Protein AF-A0A516HEH8-F1 (afdb_monomer_lite)

Foldseek 3Di:
DDPVVVVVVVVVVVVVVVVVVVPPPPPLQPVLVVLVVVLVVLVVVVVVDDDPPVVVVSVVSNVVSVVVNCVSVVVDPPPPPPPPPVPPVPDDPDDDDPDDDDDDDDDDDPDQDQPQDQPCPPQNNDRDRDDDPDDDPLVVVLVVQDDDDPCCVDPPDPVSVVVSVVVSVVSVVVSVVVVVVVVVVVVVD

pLDDT: mean 75.25, std 19.88, range [38.34, 97.38]

Structure (mmCIF, N/CA/C/O backbone):
data_AF-A0A516HEH8-F1
#
_entry.id   AF-A0A516HEH8-F1
#
loop_
_atom_site.group_PDB
_atom_site.id
_atom_site.type_symbol
_atom_site.label_atom_id
_atom_site.label_alt_id
_atom_site.label_comp_id
_atom_site.label_asym_id
_atom_site.label_entity_id
_atom_site.label_seq_id
_atom_site.pdbx_PDB_ins_code
_atom_site.Cartn_x
_atom_site.Cartn_y
_atom_site.Cartn_z
_atom_site.occupancy
_atom_site.B_iso_or_equiv
_atom_site.auth_seq_id
_atom_site.auth_comp_id
_atom_site.auth_asym_id
_atom_site.auth_atom_id
_atom_site.pdbx_PDB_model_num
ATOM 1 N N . MET A 1 1 ? 31.974 -7.669 -74.802 1.00 56.09 1 MET A N 1
ATOM 2 C CA . MET A 1 1 ? 31.520 -8.011 -73.435 1.00 56.09 1 MET A CA 1
ATOM 3 C C . MET A 1 1 ? 30.004 -8.009 -73.433 1.00 56.09 1 MET A C 1
ATOM 5 O O . MET A 1 1 ? 29.409 -7.032 -73.863 1.00 56.09 1 MET A O 1
ATOM 9 N N . THR A 1 2 ? 29.399 -9.143 -73.094 1.00 66.75 2 THR A N 1
ATOM 10 C CA . THR A 1 2 ? 27.979 -9.435 -73.316 1.00 66.75 2 THR A CA 1
ATOM 11 C C . THR A 1 2 ? 27.093 -8.679 -72.327 1.00 66.75 2 THR A C 1
ATOM 13 O O . THR A 1 2 ? 27.381 -8.623 -71.135 1.00 66.75 2 THR A O 1
ATOM 16 N N . ILE A 1 3 ? 25.991 -8.120 -72.831 1.00 76.19 3 ILE A N 1
ATOM 17 C CA . ILE A 1 3 ? 24.945 -7.401 -72.074 1.00 76.19 3 ILE A CA 1
ATOM 18 C C . ILE A 1 3 ? 24.470 -8.215 -70.855 1.00 76.19 3 ILE A C 1
ATOM 20 O O . ILE A 1 3 ? 24.145 -7.659 -69.811 1.00 76.19 3 ILE A O 1
ATOM 24 N N . TRP A 1 4 ? 24.543 -9.542 -70.951 1.00 77.31 4 TRP A N 1
ATOM 25 C CA . TRP A 1 4 ? 24.313 -10.484 -69.860 1.00 77.31 4 TRP A CA 1
ATOM 26 C C . TRP A 1 4 ? 25.160 -10.232 -68.606 1.00 77.31 4 TRP A C 1
ATOM 28 O O . TRP A 1 4 ? 24.618 -10.242 -67.506 1.00 77.31 4 TRP A O 1
ATOM 38 N N . ASN A 1 5 ? 26.454 -9.937 -68.742 1.00 76.88 5 ASN A N 1
ATOM 39 C CA . ASN A 1 5 ? 27.313 -9.691 -67.578 1.00 76.88 5 ASN A CA 1
ATOM 40 C C . ASN A 1 5 ? 26.951 -8.378 -66.875 1.00 76.88 5 ASN A C 1
ATOM 42 O O . ASN A 1 5 ? 27.007 -8.304 -65.652 1.00 76.88 5 ASN A O 1
ATOM 46 N N . GLN A 1 6 ? 26.527 -7.364 -67.634 1.00 78.50 6 GLN A N 1
ATOM 47 C CA . GLN A 1 6 ? 26.035 -6.102 -67.076 1.00 78.50 6 GLN A CA 1
ATOM 48 C C . GLN A 1 6 ? 24.734 -6.327 -66.297 1.00 78.50 6 GLN A C 1
ATOM 50 O O . GLN A 1 6 ? 24.626 -5.916 -65.145 1.00 78.50 6 GLN A O 1
ATOM 55 N N . VAL A 1 7 ? 23.776 -7.059 -66.876 1.00 86.62 7 VAL A N 1
ATOM 56 C CA . VAL A 1 7 ? 22.498 -7.373 -66.213 1.00 86.62 7 VAL A CA 1
ATOM 57 C C . VAL A 1 7 ? 22.720 -8.164 -64.922 1.00 86.62 7 VAL A C 1
ATOM 59 O O . VAL A 1 7 ? 22.135 -7.825 -63.896 1.00 86.62 7 VAL A O 1
ATOM 62 N N . VAL A 1 8 ? 23.610 -9.161 -64.931 1.00 88.06 8 VAL A N 1
ATOM 63 C CA . VAL A 1 8 ? 23.934 -9.952 -63.734 1.00 88.06 8 VAL A CA 1
ATOM 64 C C . VAL A 1 8 ? 24.534 -9.067 -62.634 1.00 88.06 8 VAL A C 1
ATOM 66 O O . VAL A 1 8 ? 24.087 -9.135 -61.490 1.00 88.06 8 VAL A O 1
ATOM 69 N N . VAL A 1 9 ? 25.477 -8.179 -62.964 1.00 89.38 9 VAL A N 1
ATOM 70 C CA . VAL A 1 9 ? 26.099 -7.270 -61.983 1.00 89.38 9 VAL A CA 1
ATOM 71 C C . VAL A 1 9 ? 25.081 -6.293 -61.381 1.00 89.38 9 VAL A C 1
ATOM 73 O O . VAL A 1 9 ? 25.079 -6.093 -60.165 1.00 89.38 9 VAL A O 1
ATOM 76 N N . TYR A 1 10 ? 24.175 -5.729 -62.187 1.00 88.94 10 TYR A N 1
ATOM 77 C CA . TYR A 1 10 ? 23.137 -4.826 -61.679 1.00 88.94 10 TYR A CA 1
ATOM 78 C C . TYR A 1 10 ? 22.124 -5.537 -60.776 1.00 88.94 10 TYR A C 1
ATOM 80 O O . TYR A 1 10 ? 21.745 -4.983 -59.746 1.00 88.94 10 TYR A O 1
ATOM 88 N N . VAL A 1 11 ? 21.732 -6.772 -61.104 1.00 89.81 11 VAL A N 1
ATOM 89 C CA . VAL A 1 11 ? 20.821 -7.568 -60.264 1.00 89.81 11 VAL A CA 1
ATOM 90 C C . VAL A 1 11 ? 21.473 -7.910 -58.921 1.00 89.81 11 VAL A C 1
ATOM 92 O O . VAL A 1 11 ? 20.845 -7.723 -57.879 1.00 89.81 11 VAL A O 1
ATOM 95 N N . PHE A 1 12 ? 22.743 -8.328 -58.912 1.00 85.62 12 PHE A N 1
ATOM 96 C CA . PHE A 1 12 ? 23.468 -8.595 -57.664 1.00 85.62 12 PHE A CA 1
ATOM 97 C C . PHE A 1 12 ? 23.648 -7.333 -56.808 1.00 85.62 12 PHE A C 1
ATOM 99 O O . PHE A 1 12 ? 23.426 -7.384 -55.599 1.00 85.62 12 PHE A O 1
ATOM 106 N N . SER A 1 13 ? 23.977 -6.192 -57.420 1.00 84.50 13 SER A N 1
ATOM 107 C CA . SER A 1 13 ? 24.088 -4.904 -56.721 1.00 84.50 13 SER A CA 1
ATOM 108 C C . SER A 1 13 ? 22.760 -4.481 -56.076 1.00 84.50 13 SER A C 1
ATOM 110 O O . SER A 1 13 ? 22.719 -4.086 -54.911 1.00 84.50 13 SER A O 1
ATOM 112 N N . LEU A 1 14 ? 21.645 -4.661 -56.791 1.00 84.94 14 LEU A N 1
ATOM 113 C CA . LEU A 1 14 ? 20.308 -4.311 -56.313 1.00 84.94 14 LEU A CA 1
ATOM 114 C C . LEU A 1 14 ? 19.871 -5.192 -55.126 1.00 84.94 14 LEU A C 1
ATOM 116 O O . LEU A 1 14 ? 19.336 -4.675 -54.146 1.00 84.94 14 LEU A O 1
ATOM 120 N N . ILE A 1 15 ? 20.179 -6.495 -55.156 1.00 84.81 15 ILE A N 1
ATOM 121 C CA . ILE A 1 15 ? 19.917 -7.434 -54.048 1.00 84.81 1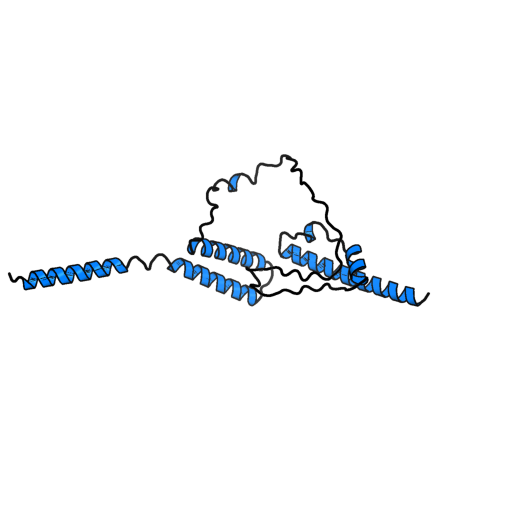5 ILE A CA 1
ATOM 122 C C . ILE A 1 15 ? 20.734 -7.068 -52.798 1.00 84.81 15 ILE A C 1
ATOM 124 O O . ILE A 1 15 ? 20.194 -7.056 -51.688 1.00 84.81 15 ILE A O 1
ATOM 128 N N . VAL A 1 16 ? 22.015 -6.718 -52.961 1.00 83.00 16 VAL A N 1
ATOM 129 C CA . VAL A 1 16 ? 22.873 -6.288 -51.844 1.00 83.00 16 VAL A CA 1
ATOM 130 C C . VAL A 1 16 ? 22.357 -4.978 -51.233 1.00 83.00 16 VAL A C 1
ATOM 132 O O . VAL A 1 16 ? 22.219 -4.892 -50.011 1.00 83.00 16 VAL A O 1
ATOM 135 N N . CYS A 1 17 ? 21.967 -3.993 -52.048 1.00 78.00 17 CYS A N 1
ATOM 136 C CA . CYS A 1 17 ? 21.394 -2.736 -51.555 1.00 78.00 17 CYS A CA 1
ATOM 137 C C . CYS A 1 17 ? 20.065 -2.931 -50.808 1.00 78.00 17 CYS A C 1
ATOM 139 O O . CYS A 1 17 ? 19.861 -2.320 -49.759 1.00 78.00 17 CYS A O 1
ATOM 141 N N . LEU A 1 18 ? 19.179 -3.805 -51.296 1.00 74.50 18 LEU A N 1
ATOM 142 C CA . LEU A 1 18 ? 17.921 -4.132 -50.614 1.00 74.50 18 LEU A CA 1
ATOM 143 C C . LEU A 1 18 ? 18.147 -4.813 -49.257 1.00 74.50 18 LEU A C 1
ATOM 145 O O . LEU A 1 18 ? 17.429 -4.517 -48.303 1.00 74.50 18 LEU A O 1
ATOM 149 N N . SER A 1 19 ? 19.167 -5.666 -49.132 1.00 71.31 19 SER A N 1
ATOM 150 C CA . SER A 1 19 ? 19.484 -6.329 -47.858 1.00 71.31 19 SER A CA 1
ATOM 151 C C . SER A 1 19 ? 20.018 -5.369 -46.781 1.00 71.31 19 SER A C 1
ATOM 153 O O . SER A 1 19 ? 19.734 -5.548 -45.597 1.00 71.31 19 SER A O 1
ATOM 155 N N . ALA A 1 20 ? 20.719 -4.299 -47.174 1.00 67.38 20 ALA A N 1
ATOM 156 C CA . ALA A 1 20 ? 21.276 -3.318 -46.241 1.00 67.38 20 ALA A CA 1
ATOM 157 C C . ALA A 1 20 ? 20.208 -2.412 -45.591 1.00 67.38 20 ALA A C 1
ATOM 159 O O . ALA A 1 20 ? 20.421 -1.899 -44.492 1.00 67.38 20 ALA A O 1
ATOM 160 N N . LEU A 1 21 ? 19.046 -2.234 -46.230 1.00 65.44 21 LEU A N 1
ATOM 161 C CA . LEU A 1 21 ? 17.973 -1.363 -45.731 1.00 65.44 21 LEU A CA 1
ATOM 162 C C . LEU A 1 21 ? 17.129 -2.004 -44.613 1.00 65.44 21 LEU A C 1
ATOM 164 O O . LEU A 1 21 ? 16.510 -1.287 -43.829 1.00 65.44 21 LEU A O 1
ATOM 168 N N . VAL A 1 22 ? 17.124 -3.335 -44.488 1.00 64.19 22 VAL A N 1
ATOM 169 C CA . VAL A 1 22 ? 16.299 -4.057 -43.495 1.00 64.19 22 VAL A CA 1
ATOM 170 C C . VAL A 1 22 ? 16.987 -4.161 -42.122 1.00 64.19 22 VAL A C 1
ATOM 172 O O . VAL A 1 22 ? 16.322 -4.272 -41.092 1.00 64.19 22 VAL A O 1
ATOM 175 N N . SER A 1 23 ? 18.316 -4.047 -42.068 1.00 59.06 23 SER A N 1
ATOM 176 C CA . SER A 1 23 ? 19.112 -4.305 -40.855 1.00 59.06 23 SER A CA 1
ATOM 177 C C . SER A 1 23 ? 19.012 -3.222 -39.768 1.00 59.06 23 SER A C 1
ATOM 179 O O . SER A 1 23 ? 19.354 -3.478 -38.614 1.00 59.06 23 SER A O 1
ATOM 181 N N . ASN A 1 24 ? 18.511 -2.024 -40.090 1.00 57.81 24 ASN A N 1
ATOM 182 C CA . ASN A 1 24 ? 18.540 -0.874 -39.173 1.00 57.81 24 ASN A CA 1
ATOM 183 C C . ASN A 1 24 ? 17.296 -0.727 -38.274 1.00 57.81 24 ASN A C 1
ATOM 185 O O . ASN A 1 24 ? 17.322 0.050 -37.322 1.00 57.81 24 ASN A O 1
ATOM 189 N N . HIS A 1 25 ? 16.218 -1.485 -38.506 1.00 55.38 25 HIS A N 1
ATOM 190 C CA . HIS A 1 25 ? 14.971 -1.343 -37.733 1.00 55.38 25 HIS A CA 1
ATOM 191 C C . HIS A 1 25 ? 14.900 -2.192 -36.448 1.00 55.38 25 HIS A C 1
ATOM 193 O O . HIS A 1 25 ? 13.977 -2.023 -35.650 1.00 55.38 25 HIS A O 1
ATOM 199 N N . ALA A 1 26 ? 15.866 -3.084 -36.207 1.00 55.09 26 ALA A N 1
ATOM 200 C CA . ALA A 1 26 ? 15.824 -4.021 -35.079 1.00 55.09 26 ALA A CA 1
ATOM 201 C C . ALA A 1 26 ? 16.450 -3.488 -33.770 1.00 55.09 26 ALA A C 1
ATOM 203 O O . ALA A 1 26 ? 16.222 -4.067 -32.707 1.00 55.09 26 ALA A O 1
ATOM 204 N N . LEU A 1 27 ? 17.222 -2.393 -33.806 1.00 53.25 27 LEU A N 1
ATOM 205 C CA . LEU A 1 27 ? 18.116 -2.029 -32.694 1.00 53.25 27 LEU A CA 1
ATOM 206 C C . LEU A 1 27 ? 17.553 -1.028 -31.664 1.00 53.25 27 LEU A C 1
ATOM 208 O O . LEU A 1 27 ? 18.229 -0.732 -30.684 1.00 53.25 27 LEU A O 1
ATOM 212 N N . ALA A 1 28 ? 16.322 -0.532 -31.831 1.00 51.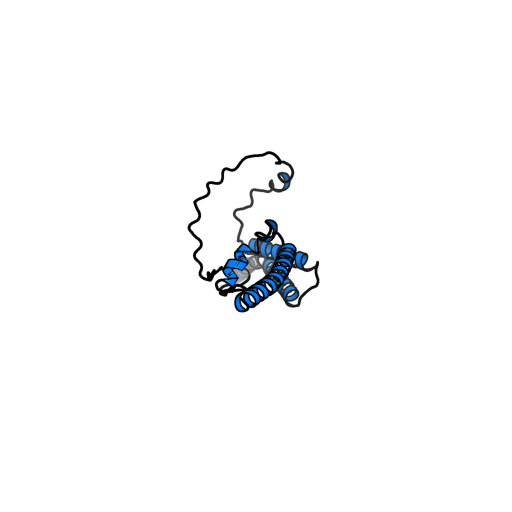03 28 ALA A N 1
ATOM 213 C CA . ALA A 1 28 ? 15.737 0.464 -30.919 1.00 51.03 28 ALA A CA 1
ATOM 214 C C . ALA A 1 28 ? 14.839 -0.125 -29.804 1.00 51.03 28 ALA A C 1
ATOM 216 O O . ALA A 1 28 ? 14.517 0.574 -28.849 1.00 51.03 28 ALA A O 1
ATOM 217 N N . ASN A 1 29 ? 14.449 -1.407 -29.879 1.00 56.12 29 ASN A N 1
ATOM 218 C CA . ASN A 1 29 ? 13.420 -2.002 -29.000 1.00 56.12 29 ASN A CA 1
ATOM 219 C C . ASN A 1 29 ? 13.935 -3.043 -27.984 1.00 56.12 29 ASN A C 1
ATOM 221 O O . ASN A 1 29 ? 13.180 -3.506 -27.125 1.00 56.12 29 ASN A O 1
ATOM 225 N N . SER A 1 30 ? 15.211 -3.433 -28.044 1.00 62.34 30 SER A N 1
ATOM 226 C CA . SER A 1 30 ? 15.766 -4.489 -27.177 1.00 62.34 30 SER A CA 1
ATOM 227 C C . SER A 1 30 ? 15.856 -4.068 -25.703 1.00 62.34 30 SER A C 1
ATOM 229 O O . SER A 1 30 ? 15.597 -4.875 -24.807 1.00 62.34 30 SER A O 1
ATOM 231 N N . ASN A 1 31 ? 16.127 -2.787 -25.440 1.00 66.31 31 ASN A N 1
ATOM 232 C CA . ASN A 1 31 ? 16.292 -2.254 -24.085 1.00 66.31 31 ASN A CA 1
ATOM 233 C C . ASN A 1 31 ? 14.971 -2.181 -23.297 1.00 66.31 31 ASN A C 1
ATOM 235 O O . ASN A 1 31 ? 14.984 -2.253 -22.072 1.00 66.31 31 ASN A O 1
ATOM 239 N N . CYS A 1 32 ? 13.817 -2.126 -23.972 1.00 84.50 32 CYS A N 1
ATOM 240 C CA . CYS A 1 32 ? 12.515 -2.179 -23.299 1.00 84.50 32 CYS A CA 1
ATOM 241 C C . CYS A 1 32 ? 12.269 -3.526 -22.634 1.00 84.50 32 CYS A C 1
ATOM 243 O O . CYS A 1 32 ? 11.792 -3.608 -21.501 1.00 84.50 32 CYS A O 1
ATOM 245 N N . LYS A 1 33 ? 12.595 -4.598 -23.363 1.00 87.44 33 LYS A N 1
ATOM 246 C CA . LYS A 1 33 ? 12.314 -5.973 -22.953 1.00 87.44 33 LYS A CA 1
ATOM 247 C C . LYS A 1 33 ? 12.997 -6.304 -21.627 1.00 87.44 33 LYS A C 1
ATOM 249 O O . LYS A 1 33 ? 12.380 -6.943 -20.776 1.00 87.44 33 LYS A O 1
ATOM 254 N N . SER A 1 34 ? 14.217 -5.807 -21.421 1.00 88.75 34 SER A N 1
ATOM 255 C CA . SER A 1 34 ? 14.950 -5.996 -20.165 1.00 88.75 34 SER A CA 1
ATOM 256 C C . SER A 1 34 ? 14.254 -5.310 -18.981 1.00 88.75 34 SER A C 1
ATOM 258 O O . SER A 1 34 ? 14.145 -5.901 -17.908 1.00 88.75 34 SER A O 1
ATOM 260 N N . HIS A 1 35 ? 13.693 -4.108 -19.166 1.00 90.88 35 HIS A N 1
ATOM 261 C CA . HIS A 1 35 ? 12.934 -3.423 -18.116 1.00 90.88 35 HIS A CA 1
ATOM 262 C C . HIS A 1 35 ? 11.640 -4.159 -17.751 1.00 90.88 35 HIS A C 1
ATOM 264 O O . HIS A 1 35 ? 11.307 -4.248 -16.568 1.00 90.88 35 HIS A O 1
ATOM 270 N N . PHE A 1 36 ? 10.938 -4.736 -18.731 1.00 91.12 36 PHE A N 1
ATOM 271 C CA . PHE A 1 36 ? 9.761 -5.573 -18.471 1.00 91.12 36 PHE A CA 1
ATOM 272 C C . PHE A 1 36 ? 10.107 -6.851 -17.704 1.00 91.12 36 PHE A C 1
ATOM 274 O O . PHE A 1 36 ? 9.397 -7.206 -16.762 1.00 91.12 36 PHE A O 1
ATOM 281 N N . GLN A 1 37 ? 11.203 -7.521 -18.071 1.00 93.75 37 GLN A N 1
ATOM 282 C CA . GLN A 1 37 ? 11.681 -8.712 -17.365 1.00 93.75 37 GLN A CA 1
ATOM 283 C C . GLN A 1 37 ? 12.059 -8.386 -15.916 1.00 93.75 37 GLN A C 1
ATOM 285 O O . GLN A 1 37 ? 11.557 -9.031 -14.996 1.00 93.75 37 GLN A O 1
ATOM 290 N N . ALA A 1 38 ? 12.832 -7.319 -15.698 1.00 93.69 38 ALA A N 1
ATOM 291 C CA . ALA A 1 38 ? 13.188 -6.860 -14.357 1.00 93.69 38 ALA A CA 1
ATOM 292 C C . ALA A 1 38 ? 11.949 -6.479 -13.521 1.00 93.69 38 ALA A C 1
ATOM 294 O O . ALA A 1 38 ? 11.896 -6.731 -12.317 1.00 93.69 38 ALA A O 1
ATOM 295 N N . LEU A 1 39 ? 10.920 -5.890 -14.144 1.00 94.75 39 LEU A N 1
ATOM 296 C CA . LEU A 1 39 ? 9.673 -5.555 -13.454 1.00 94.75 39 LEU A CA 1
ATOM 297 C C . LEU A 1 39 ? 8.914 -6.821 -13.027 1.00 94.75 39 LEU A C 1
ATOM 299 O O . LEU A 1 39 ? 8.333 -6.856 -11.939 1.00 94.75 39 LEU A O 1
ATOM 303 N N . ALA A 1 40 ? 8.905 -7.854 -13.872 1.00 93.88 40 ALA A N 1
ATOM 304 C CA . ALA A 1 40 ? 8.273 -9.133 -13.567 1.00 93.88 40 ALA A CA 1
ATOM 305 C C . ALA A 1 40 ? 8.968 -9.849 -12.400 1.00 93.88 40 ALA A C 1
ATOM 307 O O . ALA A 1 40 ? 8.280 -10.346 -11.509 1.00 93.88 40 ALA A O 1
ATOM 308 N N . GLU A 1 41 ? 10.301 -9.828 -12.367 1.00 95.06 41 GLU A N 1
ATOM 309 C CA . GLU A 1 41 ? 11.111 -10.400 -11.288 1.00 95.06 41 GLU A CA 1
ATOM 310 C C . GLU A 1 41 ? 10.822 -9.725 -9.941 1.00 95.06 41 GLU A C 1
ATOM 312 O O . GLU A 1 41 ? 10.465 -10.401 -8.978 1.00 95.06 41 GLU A O 1
ATOM 317 N N . ILE A 1 42 ? 10.841 -8.387 -9.884 1.00 94.25 42 ILE A N 1
ATOM 318 C CA . ILE A 1 42 ? 10.508 -7.654 -8.649 1.00 94.25 42 ILE A CA 1
ATOM 319 C C . ILE A 1 42 ? 9.087 -7.972 -8.193 1.00 94.25 42 ILE A C 1
ATOM 321 O O . ILE A 1 42 ? 8.832 -8.142 -7.004 1.00 94.25 42 ILE A O 1
ATOM 325 N N . ARG A 1 43 ? 8.133 -8.073 -9.122 1.00 92.50 43 ARG A N 1
ATOM 326 C CA . ARG A 1 43 ? 6.761 -8.458 -8.776 1.00 92.50 43 ARG A CA 1
ATOM 327 C C . ARG A 1 43 ? 6.678 -9.890 -8.261 1.00 92.50 43 ARG A C 1
ATOM 329 O O . ARG A 1 43 ? 5.858 -10.145 -7.385 1.00 92.50 43 ARG A O 1
ATOM 336 N N . ALA A 1 44 ? 7.483 -10.815 -8.778 1.00 93.38 44 ALA A N 1
ATOM 337 C CA . ALA A 1 44 ? 7.568 -12.174 -8.252 1.00 93.38 44 ALA A CA 1
ATOM 338 C C . ALA A 1 44 ? 8.135 -12.174 -6.825 1.00 93.38 44 ALA A C 1
ATOM 340 O O . ALA A 1 44 ? 7.510 -12.749 -5.938 1.00 93.38 44 ALA A O 1
ATOM 341 N N . GLU A 1 45 ? 9.218 -11.436 -6.577 1.00 92.69 45 GLU A N 1
ATOM 342 C CA . GLU A 1 45 ? 9.807 -11.273 -5.242 1.00 92.69 45 GLU A CA 1
ATOM 343 C C . GLU A 1 45 ? 8.812 -10.649 -4.250 1.00 92.69 45 GLU A C 1
ATOM 345 O O . GLU A 1 45 ? 8.642 -11.134 -3.133 1.00 92.69 45 GLU A O 1
ATOM 350 N N . MET A 1 46 ? 8.071 -9.620 -4.670 1.00 90.31 46 MET A N 1
ATOM 351 C CA . MET A 1 46 ? 7.036 -9.015 -3.829 1.00 90.31 46 MET A CA 1
ATOM 352 C C . MET A 1 46 ? 5.879 -9.973 -3.513 1.00 90.31 46 MET A C 1
ATOM 354 O O . MET A 1 46 ? 5.302 -9.863 -2.434 1.00 90.31 46 MET A O 1
ATOM 358 N N . ARG A 1 47 ? 5.534 -10.899 -4.421 1.00 90.44 47 ARG A N 1
ATOM 359 C CA . ARG A 1 47 ? 4.505 -11.928 -4.177 1.00 90.44 47 ARG A CA 1
ATOM 360 C C . ARG A 1 47 ? 5.009 -13.070 -3.297 1.00 90.44 47 ARG A C 1
ATOM 362 O O . ARG A 1 47 ? 4.219 -13.608 -2.532 1.00 90.44 47 ARG A O 1
ATOM 369 N N . ALA A 1 48 ? 6.290 -13.423 -3.397 1.00 91.00 48 ALA A N 1
ATOM 370 C CA . ALA A 1 48 ? 6.917 -14.446 -2.559 1.00 91.00 48 ALA A CA 1
ATOM 371 C C . ALA A 1 48 ? 7.010 -14.023 -1.080 1.00 91.00 48 ALA A C 1
ATOM 373 O O . ALA A 1 48 ? 7.104 -14.871 -0.197 1.00 91.00 48 ALA A O 1
ATOM 374 N N . GLY A 1 49 ? 6.925 -12.717 -0.810 1.00 85.62 49 GLY A N 1
ATOM 375 C CA . GLY A 1 49 ? 7.013 -12.150 0.530 1.00 85.62 49 GLY A CA 1
ATOM 376 C C . GLY A 1 49 ? 8.458 -11.851 0.930 1.00 85.62 49 GLY A C 1
ATOM 377 O O . GLY A 1 49 ? 9.398 -12.546 0.557 1.00 85.62 49 GLY A O 1
ATOM 378 N N . TYR A 1 50 ? 8.646 -10.774 1.689 1.00 87.06 50 TYR A N 1
ATOM 379 C CA . TYR A 1 50 ? 9.955 -10.291 2.130 1.00 87.06 50 TYR A CA 1
ATOM 380 C C . TYR A 1 50 ? 9.866 -9.713 3.546 1.00 87.06 50 TYR A C 1
ATOM 382 O O . TYR A 1 50 ? 8.790 -9.344 4.016 1.00 87.06 50 TYR A O 1
ATOM 390 N N . ARG A 1 51 ? 11.013 -9.606 4.227 1.00 84.25 51 ARG A N 1
ATOM 391 C CA . ARG A 1 51 ? 11.126 -8.927 5.527 1.00 84.25 51 ARG A CA 1
ATOM 392 C C . ARG A 1 51 ? 11.449 -7.443 5.331 1.00 84.25 51 ARG A C 1
ATOM 394 O O . ARG A 1 51 ? 12.236 -7.088 4.453 1.00 84.25 51 ARG A O 1
ATOM 401 N N . GLU A 1 52 ? 10.857 -6.574 6.147 1.00 79.69 52 GLU A N 1
ATOM 402 C CA . GLU A 1 52 ? 11.245 -5.156 6.198 1.00 79.69 52 GLU A CA 1
ATOM 403 C C . GLU A 1 52 ? 12.698 -5.013 6.691 1.00 79.69 52 GLU A C 1
ATOM 405 O O . GLU A 1 52 ? 13.124 -5.824 7.519 1.00 79.69 52 GLU A O 1
ATOM 410 N N . PRO A 1 53 ? 13.492 -4.043 6.180 1.00 76.25 53 PRO A N 1
ATOM 411 C CA . PRO A 1 53 ? 13.124 -2.845 5.401 1.00 76.25 53 PRO A CA 1
ATOM 412 C C . PRO A 1 53 ? 13.115 -3.026 3.865 1.00 76.25 53 PRO A C 1
ATOM 414 O O . PRO A 1 53 ? 13.041 -2.057 3.104 1.00 76.25 53 PRO A O 1
ATOM 417 N N . ARG A 1 54 ? 13.243 -4.266 3.370 1.00 86.25 54 ARG A N 1
ATOM 418 C CA . ARG A 1 54 ? 13.411 -4.565 1.933 1.00 86.25 54 ARG A CA 1
ATOM 419 C C . ARG A 1 54 ? 12.217 -4.117 1.080 1.00 86.25 54 ARG A C 1
ATOM 421 O O . ARG A 1 54 ? 12.368 -3.912 -0.125 1.00 86.25 54 ARG A O 1
ATOM 428 N N . GLY A 1 55 ? 11.050 -3.909 1.688 1.00 86.75 55 GLY A N 1
ATOM 429 C CA . GLY A 1 55 ? 9.829 -3.526 0.987 1.00 86.75 55 GLY A CA 1
ATOM 430 C C . GLY A 1 55 ? 9.872 -2.155 0.351 1.00 86.75 55 GLY A C 1
ATOM 431 O O . GLY A 1 55 ? 9.458 -1.993 -0.799 1.00 86.75 55 GLY A O 1
ATOM 432 N N . GLU A 1 56 ? 10.400 -1.164 1.064 1.00 86.06 56 GLU A N 1
ATOM 433 C CA . GLU A 1 56 ? 10.524 0.188 0.524 1.00 86.06 56 GLU A CA 1
ATOM 434 C C . GLU A 1 56 ? 11.495 0.226 -0.661 1.00 86.06 56 GLU A C 1
ATOM 436 O O . GLU A 1 56 ? 11.191 0.823 -1.698 1.00 86.06 56 GLU A O 1
ATOM 441 N N . TYR A 1 57 ? 12.610 -0.501 -0.554 1.00 89.75 57 TYR A N 1
ATOM 442 C CA . TYR A 1 57 ? 13.560 -0.669 -1.649 1.00 89.75 57 TYR A CA 1
ATOM 443 C C . TYR A 1 57 ? 12.904 -1.303 -2.886 1.00 89.75 57 TYR A C 1
ATOM 445 O O . TYR A 1 57 ? 13.000 -0.744 -3.981 1.00 89.75 57 TYR A O 1
ATOM 453 N N . LEU A 1 58 ? 12.187 -2.422 -2.725 1.00 93.25 58 LEU A N 1
ATOM 454 C CA . LEU A 1 58 ? 11.522 -3.112 -3.837 1.00 93.25 58 LEU A CA 1
A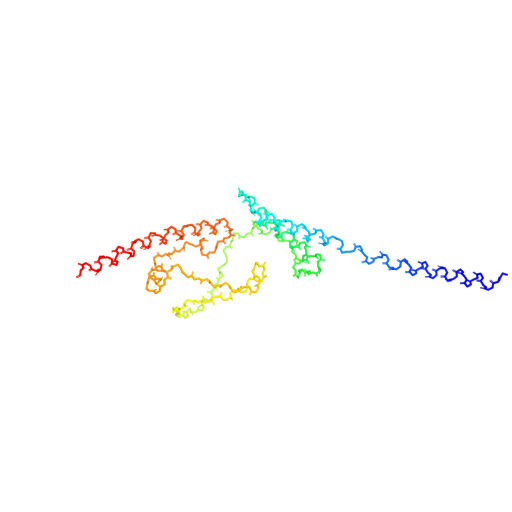TOM 455 C C . LEU A 1 58 ? 10.458 -2.236 -4.506 1.00 93.25 58 LEU A C 1
ATOM 457 O O . LEU A 1 58 ? 10.402 -2.165 -5.733 1.00 93.25 58 LEU A O 1
ATOM 461 N N . ARG A 1 59 ? 9.668 -1.495 -3.720 1.00 89.50 59 ARG A N 1
ATOM 462 C CA . ARG A 1 59 ? 8.667 -0.548 -4.240 1.00 89.50 59 ARG A CA 1
ATOM 463 C C . ARG A 1 59 ? 9.311 0.624 -4.984 1.00 89.50 59 ARG A C 1
ATOM 465 O O . ARG A 1 59 ? 8.797 1.047 -6.018 1.00 89.50 59 ARG A O 1
ATOM 472 N N . ASN A 1 60 ? 10.435 1.151 -4.498 1.00 90.44 60 ASN A N 1
ATOM 473 C CA . ASN A 1 60 ? 11.200 2.183 -5.208 1.00 90.44 60 ASN A CA 1
ATOM 474 C C . ASN A 1 60 ? 11.755 1.654 -6.531 1.00 90.44 60 ASN A C 1
ATOM 476 O O . ASN A 1 60 ? 11.630 2.312 -7.564 1.00 90.44 60 ASN A O 1
ATOM 480 N N . LYS A 1 61 ? 12.304 0.439 -6.519 1.00 93.50 61 LYS A N 1
ATOM 481 C CA . LYS A 1 61 ? 12.839 -0.215 -7.712 1.00 93.50 61 LYS A CA 1
ATOM 482 C C . LYS A 1 61 ? 11.735 -0.510 -8.740 1.00 93.50 61 LYS A C 1
ATOM 484 O O . LYS A 1 61 ? 11.941 -0.249 -9.923 1.00 93.50 61 LYS A O 1
ATOM 489 N N . GLU A 1 62 ? 10.545 -0.934 -8.302 1.00 94.38 62 GLU A N 1
ATOM 490 C CA . GLU A 1 62 ? 9.364 -1.088 -9.167 1.00 94.38 62 GLU A CA 1
ATOM 491 C C . GLU A 1 62 ? 8.966 0.244 -9.827 1.00 94.38 62 GLU A C 1
ATOM 493 O O . GLU A 1 62 ? 8.771 0.293 -11.042 1.00 94.38 62 GLU A O 1
ATOM 498 N N . ARG A 1 63 ? 8.876 1.338 -9.051 1.00 92.44 63 ARG A N 1
ATOM 499 C CA . ARG A 1 63 ? 8.550 2.678 -9.576 1.00 92.44 63 ARG A CA 1
ATOM 500 C C . ARG A 1 63 ? 9.557 3.141 -10.628 1.00 92.44 63 ARG A C 1
ATOM 502 O O . ARG A 1 63 ? 9.151 3.587 -11.697 1.00 92.44 63 ARG A O 1
ATOM 509 N N . ASN A 1 64 ? 10.850 2.963 -10.362 1.00 93.12 64 ASN A N 1
ATOM 510 C CA . ASN A 1 64 ? 11.911 3.331 -11.300 1.00 93.12 64 ASN A CA 1
ATOM 511 C C . ASN A 1 64 ? 11.836 2.526 -12.605 1.00 93.12 64 ASN A C 1
ATOM 513 O O . ASN A 1 64 ? 12.032 3.083 -13.681 1.00 93.12 64 ASN A O 1
ATOM 517 N N . LEU A 1 65 ? 11.536 1.224 -12.537 1.00 93.62 65 LEU A N 1
ATOM 518 C CA . LEU A 1 65 ? 11.363 0.403 -13.740 1.00 93.62 65 LEU A CA 1
ATOM 519 C C . LEU A 1 65 ? 10.123 0.797 -14.540 1.00 93.62 65 LEU A C 1
ATOM 521 O O . LEU A 1 65 ? 10.196 0.837 -15.764 1.00 93.62 65 LEU A O 1
ATOM 525 N N . LYS A 1 66 ? 9.010 1.132 -13.877 1.00 91.38 66 LYS A N 1
ATOM 526 C CA . LYS A 1 66 ? 7.815 1.656 -14.557 1.00 91.38 66 LYS A CA 1
ATOM 527 C C . LYS A 1 66 ? 8.119 2.947 -15.312 1.00 91.38 66 LYS A C 1
ATOM 529 O O . LYS A 1 66 ? 7.695 3.072 -16.456 1.00 91.38 66 LYS A O 1
ATOM 534 N N . GLU A 1 67 ? 8.895 3.853 -14.718 1.00 89.31 67 GLU A N 1
ATOM 535 C CA . GLU A 1 67 ? 9.294 5.087 -15.405 1.00 89.31 67 GLU A CA 1
ATOM 536 C C . GLU A 1 67 ? 10.193 4.800 -16.612 1.00 89.31 67 GLU A C 1
ATOM 538 O O . GLU A 1 67 ? 9.949 5.316 -17.699 1.00 89.31 67 GLU A O 1
ATOM 543 N N . LYS A 1 68 ? 11.168 3.892 -16.477 1.00 88.50 68 LYS A N 1
ATOM 544 C CA . LYS A 1 68 ? 12.013 3.469 -17.608 1.00 88.50 68 LYS A CA 1
ATOM 545 C C . LYS A 1 68 ? 11.206 2.834 -18.741 1.00 88.50 68 LYS A C 1
ATOM 547 O O . LYS A 1 68 ? 11.464 3.120 -19.905 1.00 88.50 68 LYS A O 1
ATOM 552 N N . ILE A 1 69 ? 10.217 2.002 -18.415 1.00 89.75 69 ILE A N 1
ATOM 553 C CA . ILE A 1 69 ? 9.297 1.421 -19.403 1.00 89.75 69 ILE A CA 1
ATOM 554 C C . ILE A 1 69 ? 8.493 2.524 -20.092 1.00 89.75 69 ILE A C 1
ATOM 556 O O . ILE A 1 69 ? 8.338 2.491 -21.308 1.00 89.75 69 ILE A O 1
ATOM 560 N N . ARG A 1 70 ? 8.014 3.519 -19.340 1.00 87.12 70 ARG A N 1
ATOM 561 C CA . ARG A 1 70 ? 7.247 4.644 -19.884 1.00 87.12 70 ARG A CA 1
ATOM 562 C C . ARG A 1 70 ? 8.055 5.453 -20.898 1.00 87.12 70 ARG A C 1
ATOM 564 O O . ARG A 1 70 ? 7.571 5.679 -22.004 1.00 87.12 70 ARG A O 1
ATOM 571 N N . LEU A 1 71 ? 9.290 5.811 -20.541 1.00 85.44 71 LEU A N 1
ATOM 572 C CA . LEU A 1 71 ? 10.232 6.490 -21.436 1.00 85.44 71 LEU A CA 1
ATOM 573 C C . LEU A 1 71 ? 10.541 5.636 -22.672 1.00 85.44 71 LEU A C 1
ATOM 575 O O . LEU A 1 71 ? 10.513 6.136 -23.791 1.00 85.44 71 LEU A O 1
ATOM 579 N N . CYS A 1 72 ? 10.769 4.337 -22.474 1.00 86.38 72 CYS A N 1
ATOM 580 C CA . CYS A 1 72 ? 11.074 3.406 -23.554 1.00 86.38 72 CYS A CA 1
ATOM 581 C C . CYS A 1 72 ? 9.923 3.239 -24.561 1.00 86.38 72 CYS A C 1
ATOM 583 O O . CYS A 1 72 ? 10.150 3.191 -25.764 1.00 86.38 72 CYS A O 1
ATOM 585 N N . LEU A 1 73 ? 8.680 3.194 -24.084 1.00 83.62 73 LEU A N 1
ATOM 586 C CA . LEU A 1 73 ? 7.489 3.111 -24.931 1.00 83.62 73 LEU A CA 1
ATOM 587 C C . LEU A 1 73 ? 7.172 4.431 -25.659 1.00 83.62 73 LEU A C 1
ATOM 589 O O . LEU A 1 73 ? 6.141 4.524 -26.322 1.00 83.62 73 LEU A O 1
ATOM 593 N N . GLY A 1 74 ? 8.006 5.466 -25.515 1.00 71.44 74 GLY A N 1
ATOM 594 C CA . GLY A 1 74 ? 7.767 6.763 -26.140 1.00 71.44 74 GLY A CA 1
ATOM 595 C C . GLY A 1 74 ? 6.580 7.516 -25.536 1.00 71.44 74 GLY A C 1
ATOM 596 O O . GLY A 1 74 ? 6.123 8.495 -26.123 1.00 71.44 74 GLY A O 1
ATOM 597 N N . TYR A 1 75 ? 6.095 7.121 -24.349 1.00 64.81 75 TYR A N 1
ATOM 598 C CA . TYR A 1 75 ? 5.201 7.962 -23.549 1.00 64.81 75 TYR A CA 1
ATOM 599 C C . TYR A 1 75 ? 6.036 9.085 -22.940 1.00 64.81 75 TYR A C 1
ATOM 601 O O . TYR A 1 75 ? 6.288 9.124 -21.735 1.00 64.81 75 TYR A O 1
ATOM 609 N N . GLN A 1 76 ? 6.508 9.990 -23.793 1.00 54.19 76 GLN A N 1
ATOM 610 C CA . GLN A 1 76 ? 7.223 11.173 -23.367 1.00 54.19 76 GLN A CA 1
ATOM 611 C C . GLN A 1 76 ? 6.293 11.941 -22.432 1.00 54.19 76 GLN A C 1
ATOM 613 O O . GLN A 1 76 ? 5.194 12.369 -22.800 1.00 54.19 76 GLN A O 1
ATOM 618 N N . SER A 1 77 ? 6.707 12.060 -21.174 1.00 51.38 77 SER A N 1
ATOM 619 C CA . SER A 1 77 ? 6.096 13.032 -20.291 1.00 51.38 77 SER A CA 1
ATOM 620 C C . SER A 1 77 ? 6.190 14.381 -20.977 1.00 51.38 77 SER A C 1
ATOM 622 O O . SER A 1 77 ? 7.285 14.810 -21.327 1.00 51.38 77 SER A O 1
ATOM 624 N N . ARG A 1 78 ? 5.087 15.112 -21.089 1.00 49.09 78 ARG A N 1
ATOM 625 C CA . ARG A 1 78 ? 5.121 16.566 -21.307 1.00 49.09 78 ARG A CA 1
ATOM 626 C C . ARG A 1 78 ? 5.685 17.306 -20.077 1.00 49.09 78 ARG A C 1
ATOM 628 O O . ARG A 1 78 ? 5.146 18.322 -19.660 1.00 49.09 78 ARG A O 1
ATOM 635 N N . THR A 1 79 ? 6.726 16.774 -19.443 1.00 49.28 79 THR A N 1
ATOM 636 C CA . THR A 1 79 ? 7.362 17.338 -18.252 1.00 49.28 79 THR A CA 1
ATOM 637 C C . THR A 1 79 ? 8.868 17.115 -18.313 1.00 49.28 79 THR A C 1
ATOM 639 O O . THR A 1 79 ? 9.429 16.502 -17.418 1.00 49.28 79 THR A O 1
ATOM 642 N N . ASP A 1 80 ? 9.518 17.597 -19.365 1.00 43.62 80 ASP A N 1
ATOM 643 C CA . ASP A 1 80 ? 10.954 17.878 -19.317 1.00 43.62 80 ASP A CA 1
ATOM 644 C C . ASP A 1 80 ? 11.209 19.239 -19.959 1.00 43.62 80 ASP A C 1
ATOM 646 O O . ASP A 1 80 ? 11.510 19.374 -21.134 1.00 43.62 80 ASP A O 1
ATOM 650 N N . ASN A 1 81 ? 10.975 20.253 -19.131 1.00 41.53 81 ASN A N 1
ATOM 651 C CA . ASN A 1 81 ? 11.693 21.521 -19.095 1.00 41.53 81 ASN A CA 1
ATOM 652 C C . ASN A 1 81 ? 11.811 21.869 -17.609 1.00 41.53 81 ASN A C 1
ATOM 654 O O . ASN A 1 81 ? 11.178 22.808 -17.147 1.00 41.53 81 ASN A O 1
ATOM 658 N N . ASN A 1 82 ? 12.479 21.030 -16.812 1.00 43.91 82 ASN A N 1
ATOM 659 C CA . ASN A 1 82 ? 12.767 21.348 -15.411 1.00 43.91 82 ASN A CA 1
ATOM 660 C C . ASN A 1 82 ? 13.991 20.577 -14.888 1.00 43.91 82 ASN A C 1
ATOM 662 O O . ASN A 1 82 ? 13.960 19.983 -13.810 1.00 43.91 82 ASN A O 1
ATOM 666 N N . GLU A 1 83 ? 15.122 20.694 -15.589 1.00 43.91 83 GLU A N 1
ATOM 667 C CA . GLU A 1 83 ? 16.437 20.490 -14.957 1.00 43.91 83 GLU A CA 1
ATOM 668 C C . GLU A 1 83 ? 16.693 21.485 -13.800 1.00 43.91 83 GLU A C 1
ATOM 670 O O . GLU A 1 83 ? 17.569 21.260 -12.969 1.00 43.91 83 GLU A O 1
ATOM 675 N N . HIS A 1 84 ? 15.862 22.523 -13.636 1.00 39.19 84 HIS A N 1
ATOM 676 C CA . HIS A 1 84 ? 15.934 23.458 -12.508 1.00 39.19 84 HIS A CA 1
ATOM 677 C C . HIS A 1 84 ? 15.211 23.015 -11.216 1.00 39.19 84 HIS A C 1
ATOM 679 O O . HIS A 1 84 ? 15.371 23.667 -10.182 1.00 39.19 84 HIS A O 1
ATOM 685 N N . PHE A 1 85 ? 14.466 21.899 -11.189 1.00 44.25 85 PHE A N 1
ATOM 686 C CA . PHE A 1 85 ? 13.707 21.513 -9.980 1.00 44.25 85 PHE A CA 1
ATOM 687 C C . PHE A 1 85 ? 14.565 20.907 -8.851 1.00 44.25 85 PHE A C 1
ATOM 689 O O . PHE A 1 85 ? 14.096 20.747 -7.725 1.00 44.25 85 PHE A O 1
ATOM 696 N N . LYS A 1 86 ? 15.848 20.609 -9.093 1.00 38.41 86 LYS A N 1
ATOM 697 C CA . LYS A 1 86 ? 16.745 20.138 -8.022 1.00 38.41 86 LYS A CA 1
ATOM 698 C C . LYS A 1 86 ? 17.338 21.258 -7.159 1.00 38.41 86 LYS A C 1
ATOM 700 O O . LYS A 1 86 ? 17.923 20.944 -6.127 1.00 38.41 86 LYS A O 1
ATOM 705 N N . GLN A 1 87 ? 17.145 22.536 -7.505 1.00 41.56 87 GLN A N 1
ATOM 706 C CA . GLN A 1 87 ? 17.752 23.659 -6.771 1.00 41.56 87 GLN A CA 1
ATOM 707 C C . GLN A 1 87 ? 16.767 24.510 -5.940 1.00 41.56 87 GLN A C 1
ATOM 709 O O . GLN A 1 87 ? 17.205 25.382 -5.194 1.00 41.56 87 GLN A O 1
ATOM 714 N N . SER A 1 88 ? 15.452 24.248 -5.984 1.00 40.19 88 SER A N 1
ATOM 715 C CA . SER A 1 88 ? 14.446 25.034 -5.236 1.00 40.19 88 SER A CA 1
ATOM 716 C C . SER A 1 88 ? 13.957 24.402 -3.923 1.00 40.19 88 SER A C 1
ATOM 718 O O . SER A 1 88 ? 13.286 25.070 -3.143 1.00 40.19 88 SER A O 1
ATOM 720 N N . ILE A 1 89 ? 14.353 23.165 -3.596 1.00 46.81 89 ILE A N 1
ATOM 721 C CA . ILE A 1 89 ? 13.981 22.504 -2.323 1.00 46.81 89 ILE A CA 1
ATOM 722 C C . ILE A 1 89 ? 14.694 23.129 -1.098 1.00 46.81 89 ILE A C 1
ATOM 724 O O . ILE A 1 89 ? 14.359 22.808 0.039 1.00 46.81 89 ILE A O 1
ATOM 728 N N . GLN A 1 90 ? 15.635 24.064 -1.292 1.00 45.28 90 GLN A N 1
ATOM 729 C CA . GLN A 1 90 ? 16.382 24.697 -0.193 1.00 45.28 90 GLN A CA 1
ATOM 730 C C . GLN A 1 90 ? 16.077 26.184 0.057 1.00 45.28 90 GLN A C 1
ATOM 732 O O . GLN A 1 90 ? 16.649 26.756 0.982 1.00 45.28 90 GLN A O 1
ATOM 737 N N . ARG A 1 91 ? 15.165 26.827 -0.691 1.00 41.97 91 ARG A N 1
ATOM 738 C CA . ARG A 1 91 ? 14.769 28.228 -0.435 1.00 41.97 91 ARG A CA 1
ATOM 739 C C . ARG A 1 91 ? 13.298 28.492 -0.759 1.00 41.97 91 ARG A C 1
ATOM 741 O O . ARG A 1 91 ? 12.993 29.027 -1.813 1.00 41.97 91 ARG A O 1
ATOM 748 N N . SER A 1 92 ? 12.403 28.167 0.172 1.00 38.34 92 SER A N 1
ATOM 749 C CA . SER A 1 92 ? 11.141 28.904 0.366 1.00 38.34 92 SER A CA 1
ATOM 750 C C . SER A 1 92 ? 10.479 28.472 1.678 1.00 38.34 92 SER A C 1
ATOM 752 O O . SER A 1 92 ? 9.422 27.842 1.701 1.00 38.34 92 SER A O 1
ATOM 754 N N . VAL A 1 93 ? 11.133 28.795 2.794 1.00 48.38 93 VAL A N 1
ATOM 755 C CA . VAL A 1 93 ? 10.406 29.183 4.004 1.00 48.38 93 VAL A CA 1
ATOM 756 C C . VAL A 1 93 ? 10.182 30.682 3.856 1.00 48.38 93 VAL A C 1
ATOM 758 O O . VAL A 1 93 ? 11.058 31.474 4.177 1.00 48.38 93 VAL A O 1
ATOM 761 N N . SER A 1 94 ? 9.051 31.065 3.282 1.00 43.12 94 SER A N 1
ATOM 762 C CA . SER A 1 94 ? 8.459 32.382 3.504 1.00 43.12 94 SER A CA 1
ATOM 763 C C . SER A 1 94 ? 6.992 32.301 3.119 1.00 43.12 94 SER A C 1
ATOM 765 O O . SER A 1 94 ? 6.654 31.924 1.997 1.00 43.12 94 SER A O 1
ATOM 767 N N . ASP A 1 95 ? 6.155 32.587 4.107 1.00 47.22 95 ASP A N 1
ATOM 768 C CA . ASP A 1 95 ? 4.703 32.580 4.077 1.00 47.22 95 ASP A CA 1
ATOM 769 C C . ASP A 1 95 ? 4.106 33.238 2.831 1.00 47.22 95 ASP A C 1
ATOM 771 O O . ASP A 1 95 ? 4.255 34.440 2.623 1.00 47.22 95 ASP A O 1
ATOM 775 N N . GLU A 1 96 ? 3.301 32.486 2.076 1.00 40.00 96 GLU A N 1
ATOM 776 C CA . GLU A 1 96 ? 2.238 33.097 1.285 1.00 40.00 96 GLU A CA 1
ATOM 777 C C . GLU A 1 96 ? 0.921 32.331 1.452 1.00 40.00 96 GLU A C 1
ATOM 779 O O . GLU A 1 96 ? 0.780 31.127 1.219 1.00 40.00 96 GLU A O 1
ATOM 784 N N . LYS A 1 97 ? -0.056 33.070 1.966 1.00 42.94 97 LYS A N 1
ATOM 785 C CA . LYS A 1 97 ? -1.331 32.610 2.505 1.00 42.94 97 LYS A CA 1
ATOM 786 C C . LYS A 1 97 ? -2.298 32.281 1.363 1.00 42.94 97 LYS A C 1
ATOM 788 O O . LYS A 1 97 ? -3.066 33.135 0.928 1.00 42.94 97 LYS A O 1
ATOM 793 N N . ILE A 1 98 ? -2.315 31.031 0.896 1.00 40.78 98 ILE A N 1
ATOM 794 C CA . ILE A 1 98 ? -3.296 30.582 -0.108 1.00 40.78 98 ILE A CA 1
ATOM 795 C C . ILE A 1 98 ? -4.692 30.492 0.533 1.00 40.78 98 ILE A C 1
ATOM 797 O O . ILE A 1 98 ? -4.991 29.620 1.350 1.00 40.78 98 ILE A O 1
ATOM 801 N N . LYS A 1 99 ? -5.573 31.416 0.138 1.00 42.56 99 LYS A N 1
ATOM 802 C CA . LYS A 1 99 ? -6.976 31.511 0.565 1.00 42.56 99 LYS A CA 1
ATOM 803 C C . LYS A 1 99 ? -7.805 30.416 -0.129 1.00 42.56 99 LYS A C 1
ATOM 805 O O . LYS A 1 99 ? -8.281 30.593 -1.247 1.00 42.56 99 LYS A O 1
ATOM 810 N N . ILE A 1 100 ? -7.985 29.267 0.525 1.00 41.62 100 ILE A N 1
ATOM 811 C CA . ILE A 1 100 ? -8.842 28.180 0.022 1.00 41.62 100 ILE A CA 1
ATOM 812 C C . ILE A 1 100 ? -10.315 28.566 0.227 1.00 41.62 100 ILE A C 1
ATOM 814 O O . ILE A 1 100 ? -10.797 28.631 1.356 1.00 41.62 100 ILE A O 1
ATOM 818 N N . ARG A 1 101 ? -11.052 28.801 -0.867 1.00 43.00 101 ARG A N 1
ATOM 819 C CA . ARG A 1 101 ? -12.523 28.898 -0.855 1.00 43.00 101 ARG A CA 1
ATOM 820 C C . ARG A 1 101 ? -13.116 27.517 -0.559 1.00 43.00 101 ARG A C 1
ATOM 822 O O . ARG A 1 101 ? -13.160 26.653 -1.433 1.00 43.00 101 ARG A O 1
ATOM 829 N N . THR A 1 102 ? -13.585 27.306 0.664 1.00 40.06 102 THR A N 1
ATOM 830 C CA . THR A 1 102 ? -14.369 26.130 1.054 1.00 40.06 102 THR A CA 1
ATOM 831 C C . THR A 1 102 ? -15.799 26.266 0.527 1.00 40.06 102 THR A C 1
ATOM 833 O O . THR A 1 102 ? -16.536 27.167 0.916 1.00 40.06 102 THR A O 1
ATOM 836 N N . LYS A 1 103 ? -16.218 25.369 -0.377 1.00 42.66 103 LYS A N 1
ATOM 837 C CA . LYS A 1 103 ? -17.650 25.170 -0.653 1.00 42.66 103 LYS A CA 1
ATOM 838 C C . LYS A 1 103 ? -18.278 24.451 0.553 1.00 42.66 103 LYS A C 1
ATOM 840 O O . LYS A 1 103 ? -17.646 23.527 1.071 1.00 42.66 103 LYS A O 1
ATOM 845 N N . PRO A 1 104 ? -19.482 24.839 1.007 1.00 45.09 104 PRO A N 1
ATOM 846 C CA . PRO A 1 104 ? -20.115 24.223 2.166 1.00 45.09 104 PRO A CA 1
ATOM 847 C C . PRO A 1 104 ? -20.461 22.758 1.875 1.00 45.09 104 PRO A C 1
ATOM 849 O O . PRO A 1 104 ? -21.098 22.428 0.874 1.00 45.09 104 PRO A O 1
ATOM 852 N N . SER A 1 105 ? -20.001 21.874 2.756 1.00 45.09 105 SER A N 1
ATOM 853 C CA . SER A 1 105 ? -20.274 20.442 2.736 1.00 45.09 105 SER A CA 1
ATOM 854 C C . SER A 1 105 ? -21.750 20.173 3.032 1.00 45.09 105 SER A C 1
ATOM 856 O O . SER A 1 105 ? -22.226 20.452 4.132 1.00 45.09 105 SER A O 1
ATOM 858 N N . GLY A 1 106 ? -22.461 19.602 2.057 1.00 43.62 106 GLY A N 1
ATOM 859 C CA . GLY A 1 106 ? -23.775 18.998 2.267 1.00 43.62 106 GLY A CA 1
ATOM 860 C C . GLY A 1 106 ? -23.719 17.846 3.280 1.00 43.62 106 GLY A C 1
ATOM 861 O O . GLY A 1 106 ? -22.693 17.184 3.434 1.00 43.62 106 GLY A O 1
ATOM 862 N N . LYS A 1 107 ? -24.837 17.651 3.987 1.00 42.72 107 LYS A N 1
ATOM 863 C CA . LYS A 1 107 ? -25.051 16.723 5.113 1.00 42.72 107 LYS A CA 1
ATOM 864 C C . LYS A 1 107 ? -24.531 15.288 4.856 1.00 42.72 107 LYS A C 1
ATOM 866 O O . LYS A 1 107 ? -24.639 14.798 3.731 1.00 42.72 107 LYS A O 1
ATOM 871 N N . PRO A 1 108 ? -24.042 14.572 5.890 1.00 44.56 108 PRO A N 1
ATOM 872 C CA . PRO A 1 108 ? -23.570 13.198 5.748 1.00 44.56 108 PRO A CA 1
ATOM 873 C C . PRO A 1 108 ? -24.756 12.248 5.538 1.00 44.56 108 PRO A C 1
ATOM 875 O O . PRO A 1 108 ? -25.611 12.098 6.408 1.00 44.56 108 PRO A O 1
ATOM 878 N N . ARG A 1 109 ? -24.814 11.597 4.373 1.00 48.41 109 ARG A N 1
ATOM 879 C CA . ARG A 1 109 ? -25.810 10.563 4.076 1.00 48.41 109 ARG A CA 1
ATOM 880 C C . ARG A 1 109 ? -25.291 9.222 4.605 1.00 48.41 109 ARG A C 1
ATOM 882 O O . ARG A 1 109 ? -24.304 8.689 4.103 1.00 48.41 109 ARG A O 1
ATOM 889 N N . SER A 1 110 ? -25.929 8.712 5.656 1.00 56.03 110 SER A N 1
ATOM 890 C CA . SER A 1 110 ? -25.665 7.402 6.253 1.00 56.03 110 SER A CA 1
ATOM 891 C C . SER A 1 110 ? -26.219 6.288 5.368 1.00 56.03 110 SER A C 1
ATOM 893 O O . SER A 1 110 ? -27.384 5.918 5.454 1.00 56.03 110 SER A O 1
ATOM 895 N N . SER A 1 111 ? -25.370 5.747 4.509 1.00 45.81 111 SER A N 1
ATOM 896 C CA . SER A 1 111 ? -25.523 4.423 3.903 1.00 45.81 111 SER A CA 1
ATOM 897 C C . SER A 1 111 ? -24.146 4.028 3.395 1.00 45.81 111 SER A C 1
ATOM 899 O O . SER A 1 111 ? -23.522 4.849 2.723 1.00 45.81 111 SER A O 1
ATOM 901 N N . ALA A 1 112 ? -23.656 2.837 3.754 1.00 50.56 112 ALA A N 1
ATOM 902 C CA . ALA A 1 112 ? -22.345 2.318 3.366 1.00 50.56 112 ALA A CA 1
ATOM 903 C C . ALA A 1 112 ? -22.058 2.615 1.886 1.00 50.56 112 ALA A C 1
ATOM 905 O O . ALA A 1 112 ? -22.606 1.977 0.988 1.00 50.56 112 ALA A O 1
ATOM 906 N N . ALA A 1 113 ? -21.252 3.647 1.636 1.00 47.03 113 ALA A N 1
ATOM 907 C CA . ALA A 1 113 ? -20.953 4.077 0.288 1.00 47.03 113 ALA A CA 1
ATOM 908 C C . ALA A 1 113 ? -20.034 3.020 -0.316 1.00 47.03 113 ALA A C 1
ATOM 910 O O . ALA A 1 113 ? -18.879 2.897 0.085 1.00 47.03 113 ALA A O 1
ATOM 911 N N . ILE A 1 114 ? -20.556 2.246 -1.267 1.00 46.97 114 ILE A N 1
ATOM 912 C CA . ILE A 1 114 ? -19.731 1.432 -2.154 1.00 46.97 114 ILE A CA 1
ATOM 913 C C . ILE A 1 114 ? -18.942 2.422 -3.008 1.00 46.97 114 ILE A C 1
ATOM 915 O O . ILE A 1 114 ? -19.382 2.858 -4.073 1.00 46.97 114 ILE A O 1
ATOM 919 N N . THR A 1 115 ? -17.786 2.847 -2.513 1.00 53.22 115 THR A N 1
ATOM 920 C CA . THR A 1 115 ? -16.846 3.645 -3.285 1.00 53.22 115 THR A CA 1
ATOM 921 C C . THR A 1 115 ? -16.221 2.727 -4.323 1.00 53.22 115 THR A C 1
ATOM 923 O O . THR A 1 115 ? -15.256 2.021 -4.051 1.00 53.22 115 THR A O 1
ATOM 926 N N . LYS A 1 116 ? -16.783 2.730 -5.537 1.00 52.84 116 LYS A N 1
ATOM 927 C CA . LYS A 1 116 ? -16.144 2.138 -6.717 1.00 52.84 116 LYS A CA 1
ATOM 928 C C . LYS A 1 116 ? -14.899 2.960 -7.055 1.00 52.84 116 LYS A C 1
ATOM 930 O O . LYS A 1 116 ? -14.941 3.857 -7.894 1.00 52.84 116 LYS A O 1
ATOM 935 N N . THR A 1 117 ? -13.795 2.708 -6.364 1.00 56.09 117 THR A N 1
ATOM 936 C CA . THR A 1 117 ? -12.505 3.320 -6.675 1.00 56.09 117 THR A CA 1
ATOM 937 C C . THR A 1 117 ? -11.863 2.550 -7.823 1.00 56.09 117 THR A C 1
ATOM 939 O O . THR A 1 117 ? -11.494 1.387 -7.689 1.00 56.09 117 THR A O 1
ATOM 942 N N . LYS A 1 118 ? -11.737 3.194 -8.987 1.00 49.56 118 LYS A N 1
ATOM 943 C CA . LYS A 1 118 ? -1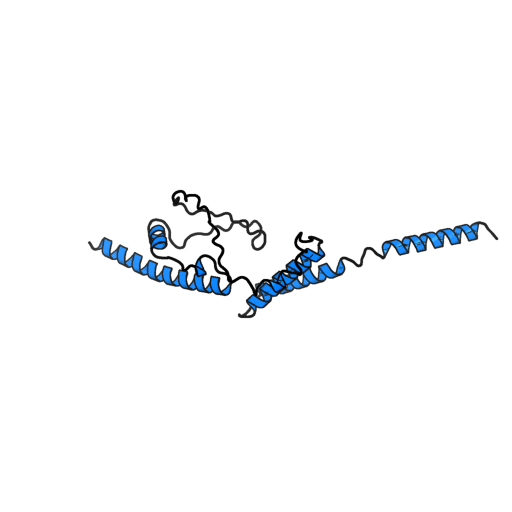0.952 2.649 -10.100 1.00 49.56 118 LYS A CA 1
ATOM 944 C C . LYS A 1 118 ? -9.468 2.786 -9.747 1.00 49.56 118 LYS A C 1
ATOM 946 O O . LYS A 1 118 ? -8.897 3.856 -9.921 1.00 49.56 118 LYS A O 1
ATOM 951 N N . ASN A 1 119 ? -8.851 1.726 -9.232 1.00 51.72 119 ASN A N 1
ATOM 952 C CA . ASN A 1 119 ? -7.398 1.646 -9.051 1.00 51.72 119 ASN A CA 1
ATOM 953 C C . ASN A 1 119 ? -6.779 0.932 -10.258 1.00 51.72 119 ASN A C 1
ATOM 955 O O . ASN A 1 119 ? -6.413 -0.243 -10.177 1.00 51.72 119 ASN A O 1
ATOM 959 N N . ALA A 1 120 ? -6.672 1.656 -11.378 1.00 54.41 120 ALA A N 1
ATOM 960 C CA . ALA A 1 120 ? -6.169 1.118 -12.644 1.00 54.41 120 ALA A CA 1
ATOM 961 C C . ALA A 1 120 ? -4.765 0.489 -12.514 1.00 54.41 120 ALA A C 1
ATOM 963 O O . ALA A 1 120 ? -4.488 -0.520 -13.153 1.00 54.41 120 ALA A O 1
ATOM 964 N N . ASP A 1 121 ? -3.919 1.029 -11.631 1.00 58.28 121 ASP A N 1
ATOM 965 C CA . ASP A 1 121 ? -2.504 0.648 -11.523 1.00 58.28 121 ASP A CA 1
ATOM 966 C C . ASP A 1 121 ? -2.200 -0.562 -10.624 1.00 58.28 121 ASP A C 1
ATOM 968 O O . ASP A 1 121 ? -1.105 -1.123 -10.712 1.00 58.28 121 ASP A O 1
ATOM 972 N N . GLN A 1 122 ? -3.115 -0.953 -9.728 1.00 58.59 122 GLN A N 1
ATOM 973 C CA . GLN A 1 122 ? -2.845 -2.010 -8.734 1.00 58.59 122 GLN A CA 1
ATOM 974 C C . GLN A 1 122 ? -3.922 -3.094 -8.643 1.00 58.59 122 GLN A C 1
ATOM 976 O O . GLN A 1 122 ? -3.587 -4.229 -8.322 1.00 58.59 122 GLN A O 1
ATOM 981 N N . LEU A 1 123 ? -5.190 -2.777 -8.927 1.00 56.97 123 LEU A N 1
ATOM 982 C CA . LEU A 1 123 ? -6.297 -3.742 -8.849 1.00 56.97 123 LEU A CA 1
ATOM 983 C C . LEU A 1 123 ? -7.079 -3.891 -10.166 1.00 56.97 123 LEU A C 1
ATOM 985 O O . LEU A 1 123 ? -8.006 -4.697 -10.249 1.00 56.97 123 LEU A O 1
ATOM 989 N N . GLY A 1 124 ? -6.713 -3.145 -11.212 1.00 63.47 124 GLY A N 1
ATOM 990 C CA . GLY A 1 124 ? -7.411 -3.178 -12.496 1.00 63.47 124 GLY A CA 1
ATOM 991 C C . GLY A 1 124 ? -8.895 -2.815 -12.356 1.00 63.47 124 GLY A C 1
ATOM 992 O O . GLY A 1 124 ? -9.252 -1.870 -11.653 1.00 63.47 124 GLY A O 1
ATOM 993 N N . ASN A 1 125 ? -9.768 -3.585 -13.014 1.00 64.06 125 ASN A N 1
ATOM 994 C CA . ASN A 1 125 ? -11.226 -3.391 -12.995 1.00 64.06 125 ASN A CA 1
ATOM 995 C C . ASN A 1 125 ? -11.930 -4.057 -11.795 1.00 64.06 125 ASN A C 1
ATOM 997 O O . ASN A 1 125 ? -13.157 -4.168 -11.789 1.00 64.06 125 ASN A O 1
ATOM 1001 N N . GLN A 1 126 ? -11.189 -4.528 -10.787 1.00 63.22 126 GLN A N 1
ATOM 1002 C CA . GLN A 1 126 ? -11.791 -5.199 -9.639 1.00 63.22 126 GLN A CA 1
ATOM 1003 C C . GLN A 1 126 ? -12.532 -4.201 -8.738 1.00 63.22 126 GLN A C 1
ATOM 1005 O O . GLN A 1 126 ? -11.986 -3.200 -8.276 1.00 63.22 126 GLN A O 1
ATOM 1010 N N . SER A 1 127 ? -13.807 -4.494 -8.482 1.00 66.44 127 SER A N 1
ATOM 1011 C CA . SER A 1 127 ? -14.660 -3.750 -7.558 1.00 66.44 127 SER A CA 1
ATOM 1012 C C . SER A 1 127 ? -14.313 -4.121 -6.113 1.00 66.44 127 SER A C 1
ATOM 1014 O O . SER A 1 127 ? -14.721 -5.176 -5.630 1.00 66.44 127 SER A O 1
ATOM 1016 N N . LEU A 1 128 ? -13.609 -3.241 -5.399 1.00 62.81 128 LEU A N 1
ATOM 1017 C CA . LEU A 1 128 ? -13.407 -3.368 -3.954 1.00 62.81 128 LEU A CA 1
ATOM 1018 C C . LEU A 1 128 ? -14.685 -2.975 -3.203 1.00 62.81 128 LEU A C 1
ATOM 1020 O O . LEU A 1 128 ? -15.064 -1.805 -3.173 1.00 62.81 128 LEU A O 1
ATOM 1024 N N . VAL A 1 129 ? -15.332 -3.944 -2.554 1.00 73.62 129 VAL A N 1
ATOM 1025 C CA . VAL A 1 129 ? -16.418 -3.672 -1.604 1.00 73.62 129 VAL A CA 1
ATOM 1026 C C . VAL A 1 129 ? -15.815 -3.540 -0.211 1.00 73.62 129 VAL A C 1
ATOM 1028 O O . VAL A 1 129 ? -15.560 -4.531 0.469 1.00 73.62 129 VAL A O 1
ATOM 1031 N N . ILE A 1 130 ? -15.570 -2.304 0.219 1.00 71.12 130 ILE A N 1
ATOM 1032 C CA . ILE A 1 130 ? -15.048 -2.022 1.558 1.00 71.12 130 ILE A CA 1
ATOM 1033 C C . ILE A 1 130 ? -16.227 -1.955 2.531 1.00 71.12 130 ILE A C 1
ATOM 1035 O O . ILE A 1 130 ? -17.072 -1.066 2.430 1.00 71.12 130 ILE A O 1
ATOM 1039 N N . ARG A 1 131 ? -16.288 -2.895 3.480 1.00 80.50 131 ARG A N 1
ATOM 1040 C CA . ARG A 1 131 ? -17.268 -2.880 4.577 1.00 80.50 131 ARG A CA 1
ATOM 1041 C C . ARG A 1 131 ? -16.627 -2.315 5.845 1.00 80.50 131 ARG A C 1
ATOM 1043 O O . ARG A 1 131 ? -15.449 -2.545 6.106 1.00 80.50 131 ARG A O 1
ATOM 1050 N N . GLY A 1 132 ? -17.402 -1.554 6.615 1.00 84.31 132 GLY A N 1
ATOM 1051 C CA . GLY A 1 132 ? -16.988 -1.095 7.943 1.00 84.31 132 GLY A CA 1
ATOM 1052 C C . GLY A 1 132 ? -16.953 -2.248 8.950 1.00 84.31 132 GLY A C 1
ATOM 1053 O O . GLY A 1 132 ? -17.646 -3.246 8.763 1.00 84.31 132 GLY A O 1
ATOM 1054 N N . LYS A 1 133 ? -16.160 -2.100 10.021 1.00 88.88 133 LYS A N 1
ATOM 1055 C CA . LYS A 1 133 ? -16.082 -3.085 11.118 1.00 88.88 133 LYS A CA 1
ATOM 1056 C C . LYS A 1 133 ? -17.381 -3.149 11.932 1.00 88.88 133 LYS A C 1
ATOM 1058 O O . LYS A 1 133 ? -17.721 -4.205 12.449 1.00 88.88 133 LYS A O 1
ATOM 1063 N N . PHE A 1 134 ? -18.111 -2.038 12.020 1.00 94.50 134 PHE A N 1
ATOM 1064 C CA . PHE A 1 134 ? -19.400 -1.954 12.700 1.00 94.50 134 PHE A CA 1
ATOM 1065 C C . PHE A 1 134 ? -20.500 -1.508 11.732 1.00 94.50 134 PHE A C 1
ATOM 1067 O O . PHE A 1 134 ? -20.242 -0.988 10.643 1.00 94.50 134 PHE A O 1
ATOM 1074 N N . THR A 1 135 ? -21.749 -1.700 12.146 1.00 92.12 135 THR A N 1
ATOM 1075 C CA . THR A 1 135 ? -22.951 -1.318 11.394 1.00 92.12 135 THR A CA 1
ATOM 1076 C C . THR A 1 135 ? -23.949 -0.597 12.301 1.00 92.12 135 THR A C 1
ATOM 1078 O O . THR A 1 135 ? -23.835 -0.648 13.526 1.00 92.12 135 THR A O 1
ATOM 1081 N N . GLY A 1 136 ? -24.921 0.099 11.705 1.00 93.56 136 GLY A N 1
ATOM 1082 C CA . GLY A 1 136 ? -26.009 0.755 12.441 1.00 93.56 136 GLY A CA 1
ATOM 1083 C C . GLY A 1 136 ? -25.535 1.818 13.439 1.00 93.56 136 GLY A C 1
ATOM 1084 O O . GLY A 1 136 ? -24.610 2.583 13.161 1.00 93.56 136 GLY A O 1
ATOM 1085 N N . GLU A 1 137 ? -26.162 1.857 14.613 1.00 93.25 137 GLU A N 1
ATOM 1086 C CA . GLU A 1 137 ? -25.859 2.827 15.675 1.00 93.25 137 GLU A CA 1
ATOM 1087 C C . GLU A 1 137 ? -24.440 2.677 16.226 1.00 93.25 137 GLU A C 1
ATOM 1089 O O . GLU A 1 137 ? -23.747 3.677 16.425 1.00 93.25 137 GLU A O 1
ATOM 1094 N N . LYS A 1 138 ? -23.959 1.433 16.357 1.00 93.56 138 LYS A N 1
ATOM 1095 C CA . LYS A 1 138 ? -22.582 1.139 16.776 1.00 93.56 138 LYS A CA 1
ATOM 1096 C C . LYS A 1 138 ? -21.566 1.772 15.821 1.00 93.56 138 LYS A C 1
ATOM 1098 O O . LYS A 1 138 ? -20.548 2.291 16.266 1.00 93.56 138 LYS A O 1
ATOM 1103 N N . GLN A 1 139 ? -21.858 1.813 14.517 1.00 94.31 139 GLN A N 1
ATOM 1104 C CA . GLN A 1 139 ? -21.013 2.506 13.536 1.00 94.31 139 GLN A CA 1
ATOM 1105 C C . GLN A 1 139 ? -21.041 4.029 13.716 1.00 94.31 139 GLN A C 1
ATOM 1107 O O . GLN A 1 139 ? -20.000 4.673 13.606 1.00 94.31 139 GLN A O 1
ATOM 1112 N N . VAL A 1 140 ? -22.205 4.621 13.988 1.00 93.94 140 VAL A N 1
ATOM 1113 C CA . VAL A 1 140 ? -22.316 6.071 14.226 1.00 93.94 140 VAL A CA 1
ATOM 1114 C C . VAL A 1 140 ? -21.554 6.470 15.490 1.00 93.94 140 VAL A C 1
ATOM 1116 O O . VAL A 1 140 ? -20.837 7.469 15.484 1.00 93.94 140 VAL A O 1
ATOM 1119 N N . ALA A 1 141 ? -21.662 5.675 16.553 1.00 95.31 141 ALA A N 1
ATOM 1120 C CA . ALA A 1 141 ? -20.912 5.879 17.784 1.00 95.31 141 ALA A CA 1
ATOM 1121 C C . ALA A 1 141 ? -19.405 5.673 17.586 1.00 95.31 141 ALA A C 1
ATOM 1123 O O . ALA A 1 141 ? -18.616 6.502 18.037 1.00 95.31 141 ALA A O 1
ATOM 1124 N N . TRP A 1 142 ? -19.001 4.653 16.826 1.00 95.81 142 TRP A N 1
ATOM 1125 C CA . TRP A 1 142 ? -17.603 4.440 16.455 1.00 95.81 142 TRP A CA 1
ATOM 1126 C C . TRP A 1 142 ? -17.005 5.649 15.728 1.00 95.81 142 TRP A C 1
ATOM 1128 O O . TRP A 1 142 ? -15.910 6.085 16.066 1.00 95.81 142 TRP A O 1
ATOM 1138 N N . LEU A 1 143 ? -17.730 6.243 14.773 1.00 93.50 143 LEU A N 1
ATOM 1139 C CA . LEU A 1 143 ? -17.271 7.436 14.048 1.00 93.50 143 LEU A CA 1
ATOM 1140 C C . LEU A 1 143 ? -17.123 8.676 14.945 1.00 93.50 143 LEU A C 1
ATOM 1142 O O . LEU A 1 143 ? -16.369 9.588 14.605 1.00 93.50 143 LEU A O 1
ATOM 1146 N N . LYS A 1 144 ? -17.844 8.732 16.071 1.00 94.69 144 LYS A N 1
ATOM 1147 C CA . LYS A 1 144 ? -17.677 9.786 17.082 1.00 94.69 144 LYS A CA 1
ATOM 1148 C C . LYS A 1 144 ? -16.483 9.498 17.991 1.00 94.69 144 LYS A C 1
ATOM 1150 O O . LYS A 1 144 ? -15.721 10.416 18.272 1.00 94.69 144 LYS A O 1
ATOM 1155 N N . TYR A 1 145 ? -16.325 8.242 18.406 1.00 95.44 145 TYR A N 1
ATOM 1156 C CA . TYR A 1 145 ? -15.260 7.779 19.295 1.00 95.44 145 TYR A CA 1
ATOM 1157 C C . TYR A 1 145 ? -13.875 7.848 18.636 1.00 95.44 145 TYR A C 1
ATOM 1159 O O . TYR A 1 145 ? -12.941 8.417 19.193 1.00 95.44 145 TYR A O 1
ATOM 1167 N N . TYR A 1 146 ? -13.745 7.302 17.426 1.00 95.62 146 TYR A N 1
ATOM 1168 C CA . TYR A 1 146 ? -12.474 7.204 16.720 1.00 95.62 146 TYR A CA 1
ATOM 1169 C C . TYR A 1 146 ? -12.206 8.447 15.872 1.00 95.62 146 TYR A C 1
ATOM 1171 O O . TYR A 1 146 ? -12.762 8.613 14.783 1.00 95.62 146 TYR A O 1
ATOM 1179 N N . GLN A 1 147 ? -11.303 9.307 16.344 1.00 94.12 147 GLN A N 1
ATOM 1180 C CA . GLN A 1 147 ? -10.828 10.474 15.601 1.00 94.12 147 GLN A CA 1
ATOM 1181 C C . GLN A 1 147 ? -9.354 10.290 15.222 1.00 94.12 147 GLN A C 1
ATOM 1183 O O . GLN A 1 147 ? -8.474 10.558 16.040 1.00 94.12 147 GLN A O 1
ATOM 1188 N N . PRO A 1 148 ? -9.045 9.860 13.984 1.00 91.81 148 PRO A N 1
ATOM 1189 C CA . PRO A 1 148 ? -7.666 9.643 13.579 1.00 91.81 148 PRO A CA 1
ATOM 1190 C C . PRO A 1 148 ? -6.900 10.965 13.509 1.00 91.81 148 PRO A C 1
ATOM 1192 O O . PRO A 1 148 ? -7.396 11.980 12.989 1.00 91.81 148 PRO A O 1
ATOM 1195 N N . GLU A 1 149 ? -5.648 10.913 13.954 1.00 92.44 149 GLU A N 1
ATOM 1196 C CA . GLU A 1 149 ? -4.694 12.009 13.836 1.00 92.44 149 GLU A CA 1
ATOM 1197 C C . GLU A 1 149 ? -4.478 12.427 12.376 1.00 92.44 149 GLU A C 1
ATOM 1199 O O . GLU A 1 149 ? -4.667 11.652 11.431 1.00 92.44 149 GLU A O 1
ATOM 1204 N N . 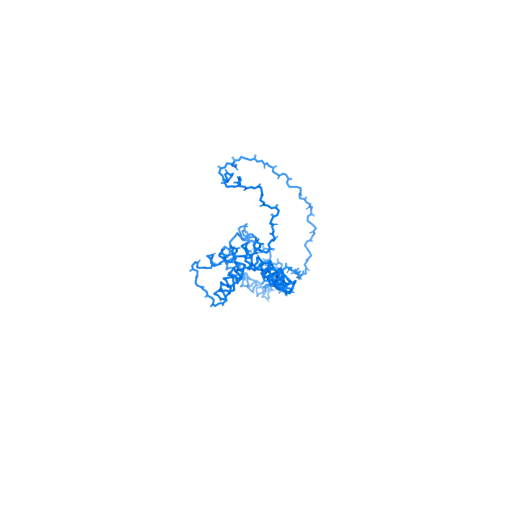LYS A 1 150 ? -4.018 13.668 12.174 1.00 91.19 150 LYS A N 1
ATOM 1205 C CA . LYS A 1 150 ? -3.791 14.235 10.834 1.00 91.19 150 LYS A CA 1
ATOM 1206 C C . LYS A 1 150 ? -2.873 13.355 9.974 1.00 91.19 150 LYS A C 1
ATOM 1208 O O . LYS A 1 150 ? -3.144 13.198 8.784 1.00 91.19 150 LYS A O 1
ATOM 1213 N N . ALA A 1 151 ? -1.847 12.744 10.572 1.00 90.50 151 ALA A N 1
ATOM 1214 C CA . ALA A 1 151 ? -0.929 11.837 9.884 1.00 90.50 151 ALA A CA 1
ATOM 1215 C C . ALA A 1 151 ? -1.636 10.577 9.348 1.00 90.50 151 ALA A C 1
ATOM 1217 O O . ALA A 1 151 ? -1.377 10.155 8.222 1.00 90.50 151 ALA A O 1
ATOM 1218 N N . CYS A 1 152 ? -2.589 10.027 10.103 1.00 93.69 152 CYS A N 1
ATOM 1219 C CA . CYS A 1 152 ? -3.336 8.830 9.719 1.00 93.69 152 CYS A CA 1
ATOM 1220 C C . CYS A 1 152 ? -4.486 9.094 8.746 1.00 93.69 152 CYS A C 1
ATOM 1222 O O . CYS A 1 152 ? -4.912 8.181 8.044 1.00 93.69 152 CYS A O 1
ATOM 1224 N N . ARG A 1 153 ? -4.958 10.343 8.631 1.00 90.44 153 ARG A N 1
ATOM 1225 C CA . ARG A 1 153 ? -5.937 10.721 7.595 1.00 90.44 153 ARG A CA 1
ATOM 1226 C C . ARG A 1 153 ? -5.355 10.633 6.184 1.00 90.44 153 ARG A C 1
ATOM 1228 O O . ARG A 1 153 ? -6.086 10.338 5.242 1.00 90.44 153 ARG A O 1
ATOM 1235 N N . ARG A 1 154 ? -4.061 10.932 6.028 1.00 90.19 154 ARG A N 1
ATOM 1236 C CA . ARG A 1 154 ? -3.338 10.913 4.745 1.00 90.19 154 ARG A CA 1
ATOM 1237 C C . ARG A 1 154 ? -1.901 10.417 4.939 1.00 90.19 154 ARG A C 1
ATOM 1239 O O . ARG A 1 154 ? -0.973 11.231 4.949 1.00 90.19 154 ARG A O 1
ATOM 1246 N N . PRO A 1 155 ? -1.697 9.101 5.102 1.00 93.25 155 PRO A N 1
ATOM 1247 C CA . PRO A 1 155 ? -0.372 8.582 5.367 1.00 93.25 155 PRO A CA 1
ATOM 1248 C C . PRO A 1 155 ? 0.554 8.732 4.155 1.00 93.25 155 PRO A C 1
ATOM 1250 O O . PRO A 1 155 ? 0.220 8.316 3.050 1.00 93.25 155 PRO A O 1
ATOM 1253 N N . LYS A 1 156 ? 1.730 9.337 4.372 1.00 88.19 156 LYS A N 1
ATOM 1254 C CA . LYS A 1 156 ? 2.756 9.583 3.344 1.00 88.19 156 LYS A CA 1
ATOM 1255 C C . LYS A 1 156 ? 3.505 8.320 2.913 1.00 88.19 156 LYS A C 1
ATOM 1257 O O . LYS A 1 156 ? 3.971 8.252 1.782 1.00 88.19 156 LYS A O 1
ATOM 1262 N N . THR A 1 157 ? 3.648 7.345 3.808 1.00 89.56 157 THR A N 1
ATOM 1263 C CA . THR A 1 157 ? 4.400 6.107 3.562 1.00 89.56 157 THR A CA 1
ATOM 1264 C C . THR A 1 157 ? 3.558 4.886 3.906 1.00 89.56 157 THR A C 1
ATOM 1266 O O . THR A 1 157 ? 2.663 4.946 4.753 1.00 89.56 157 THR A O 1
ATOM 1269 N N . THR A 1 158 ? 3.867 3.752 3.279 1.00 88.44 158 THR A N 1
ATOM 1270 C CA . THR A 1 158 ? 3.237 2.456 3.577 1.00 88.44 158 THR A CA 1
ATOM 1271 C C . THR A 1 158 ? 3.473 2.018 5.019 1.00 88.44 158 THR A C 1
ATOM 1273 O O . THR A 1 158 ? 2.560 1.491 5.645 1.00 88.44 158 THR A O 1
ATOM 1276 N N . SER A 1 159 ? 4.658 2.291 5.575 1.00 88.81 159 SER A N 1
ATOM 1277 C CA . SER A 1 159 ? 4.959 2.012 6.986 1.00 88.81 159 SER A CA 1
ATOM 1278 C C . SER A 1 159 ? 4.046 2.811 7.924 1.00 88.81 159 SER A C 1
ATOM 1280 O O . SER A 1 159 ? 3.452 2.252 8.844 1.00 88.81 159 SER A O 1
ATOM 1282 N N . MET A 1 160 ? 3.843 4.106 7.653 1.00 90.94 160 MET A N 1
ATOM 1283 C CA . MET A 1 160 ? 2.929 4.926 8.452 1.00 90.94 160 MET A CA 1
ATOM 1284 C C . MET A 1 160 ? 1.474 4.479 8.292 1.00 90.94 160 MET A C 1
ATOM 1286 O O . MET A 1 160 ? 0.746 4.426 9.277 1.00 90.94 160 MET A O 1
ATOM 1290 N N . PHE A 1 161 ? 1.062 4.098 7.080 1.00 93.62 161 PHE A N 1
ATOM 1291 C CA . PHE A 1 161 ? -0.255 3.508 6.847 1.00 93.62 161 PHE A CA 1
ATOM 1292 C C . PHE A 1 161 ? -0.471 2.243 7.692 1.00 93.62 161 PHE A C 1
ATOM 1294 O O . PHE A 1 161 ? -1.488 2.145 8.374 1.00 93.62 161 PHE A O 1
ATOM 1301 N N . ALA A 1 162 ? 0.498 1.323 7.716 1.00 93.44 162 ALA A N 1
ATOM 1302 C CA . ALA A 1 162 ? 0.422 0.105 8.520 1.00 93.44 162 ALA A CA 1
ATOM 1303 C C . ALA A 1 162 ? 0.312 0.407 10.025 1.00 93.44 162 ALA A C 1
ATOM 1305 O O . ALA A 1 162 ? -0.539 -0.162 10.706 1.00 93.44 162 ALA A O 1
ATOM 1306 N N . LYS A 1 163 ? 1.101 1.363 10.534 1.00 95.19 163 LYS A N 1
ATOM 1307 C CA . LYS A 1 163 ? 1.004 1.819 11.933 1.00 95.19 163 LYS A CA 1
ATOM 1308 C C . LYS A 1 163 ? -0.379 2.386 12.257 1.00 95.19 163 LYS A C 1
ATOM 1310 O O . LYS A 1 163 ? -0.970 2.032 13.271 1.00 95.19 163 LYS A O 1
ATOM 1315 N N . CYS A 1 164 ? -0.920 3.229 11.381 1.00 96.00 164 CYS A N 1
ATOM 1316 C CA . CYS A 1 164 ? -2.250 3.807 11.557 1.00 96.00 164 CYS A CA 1
ATOM 1317 C C . CYS A 1 164 ? -3.359 2.747 11.571 1.00 96.00 164 CYS A C 1
ATOM 1319 O O . CYS A 1 164 ? -4.319 2.887 12.328 1.00 96.00 164 CYS A O 1
ATOM 1321 N N . LEU A 1 165 ? -3.230 1.685 10.768 1.00 94.25 165 LEU A N 1
ATOM 1322 C CA . LEU A 1 165 ? -4.158 0.554 10.808 1.00 94.25 165 LEU A CA 1
ATOM 1323 C C . LEU A 1 165 ? -4.095 -0.184 12.147 1.00 94.25 165 LEU A C 1
ATOM 1325 O O . LEU A 1 165 ? -5.143 -0.409 12.741 1.00 94.25 165 LEU A O 1
ATOM 1329 N N . ALA A 1 166 ? -2.895 -0.473 12.655 1.00 95.38 166 ALA A N 1
ATOM 1330 C CA . ALA A 1 166 ? -2.733 -1.132 13.951 1.00 95.38 166 ALA A CA 1
ATOM 1331 C C . ALA A 1 166 ? -3.381 -0.325 15.093 1.00 95.38 166 ALA A C 1
ATOM 1333 O O . ALA A 1 166 ? -4.139 -0.874 15.890 1.00 95.38 166 ALA A O 1
ATOM 1334 N N . ILE A 1 167 ? -3.165 0.997 15.120 1.00 95.62 167 ILE A N 1
ATOM 1335 C CA . ILE A 1 167 ? -3.780 1.896 16.114 1.00 95.62 167 ILE A CA 1
ATOM 1336 C C . ILE A 1 167 ? -5.309 1.886 15.995 1.00 95.62 167 ILE A C 1
ATOM 1338 O O . ILE A 1 167 ? -6.018 1.807 16.998 1.00 95.62 167 ILE A O 1
ATOM 1342 N N . ARG A 1 168 ? -5.836 1.967 14.766 1.00 95.19 168 ARG A N 1
ATOM 1343 C CA . ARG A 1 168 ? -7.281 1.896 14.517 1.00 95.19 168 ARG A CA 1
ATOM 1344 C C . ARG A 1 168 ? -7.871 0.591 15.047 1.00 95.19 168 ARG A C 1
ATOM 1346 O O . ARG A 1 168 ? -8.940 0.617 15.651 1.00 95.19 168 ARG A O 1
ATOM 1353 N N . ASP A 1 169 ? -7.204 -0.529 14.793 1.00 94.56 169 ASP A N 1
ATOM 1354 C CA . ASP A 1 169 ? -7.706 -1.852 15.154 1.00 94.56 169 ASP A CA 1
ATOM 1355 C C . ASP A 1 169 ? -7.734 -2.040 16.674 1.00 94.56 169 ASP A C 1
ATOM 1357 O O . ASP A 1 169 ? -8.767 -2.460 17.200 1.00 94.56 169 ASP A O 1
ATOM 1361 N N . GLN A 1 170 ? -6.693 -1.578 17.373 1.00 96.12 170 GLN A N 1
ATOM 1362 C CA . GLN A 1 170 ? -6.646 -1.537 18.836 1.00 96.12 170 GLN A CA 1
ATOM 1363 C C . GLN A 1 170 ? -7.774 -0.675 19.431 1.00 96.12 170 GLN A C 1
ATOM 1365 O O . GLN A 1 170 ? -8.477 -1.104 20.345 1.00 96.12 170 GLN A O 1
ATOM 1370 N N . GLN A 1 171 ? -8.001 0.532 18.899 1.00 96.31 171 GLN A N 1
ATOM 1371 C CA . GLN A 1 171 ? -9.093 1.389 19.380 1.00 96.31 171 GLN A CA 1
ATOM 1372 C C . GLN A 1 171 ? -10.471 0.787 19.088 1.00 96.31 171 GLN A C 1
ATOM 1374 O O . GLN A 1 171 ? -11.402 0.958 19.874 1.00 96.31 171 GLN A O 1
ATOM 1379 N N . ALA A 1 172 ? -10.615 0.056 17.983 1.00 96.00 172 ALA A N 1
ATOM 1380 C CA . ALA A 1 172 ? -11.863 -0.621 17.666 1.00 96.00 172 ALA A CA 1
ATOM 1381 C C . ALA A 1 172 ? -12.172 -1.761 18.644 1.00 96.00 172 ALA A C 1
ATOM 1383 O O . ALA A 1 172 ? -13.339 -1.964 18.964 1.00 96.00 172 ALA A O 1
ATOM 1384 N N . GLU A 1 173 ? -11.158 -2.486 19.121 1.00 96.38 173 GLU A N 1
ATOM 1385 C CA . GLU A 1 173 ? -11.315 -3.519 20.157 1.00 96.38 173 GLU A CA 1
ATOM 1386 C C . GLU A 1 173 ? -11.744 -2.917 21.500 1.00 96.38 173 GLU A C 1
ATOM 1388 O O . GLU A 1 173 ? -12.715 -3.371 22.111 1.00 96.38 173 GLU A O 1
ATOM 1393 N N . GLN A 1 174 ? -11.090 -1.829 21.913 1.00 96.62 174 GLN A N 1
ATOM 1394 C CA . GLN A 1 174 ? -11.461 -1.089 23.122 1.00 96.62 174 GLN A CA 1
ATOM 1395 C C . GLN A 1 174 ? -12.902 -0.573 23.040 1.00 96.62 174 GLN A C 1
ATOM 1397 O O . GLN A 1 174 ? -13.695 -0.766 23.960 1.00 96.62 174 GLN A O 1
ATOM 1402 N N . PHE A 1 175 ? -13.271 0.025 21.906 1.00 97.38 175 PHE A N 1
ATOM 1403 C CA . PHE A 1 175 ? -14.631 0.494 21.671 1.00 97.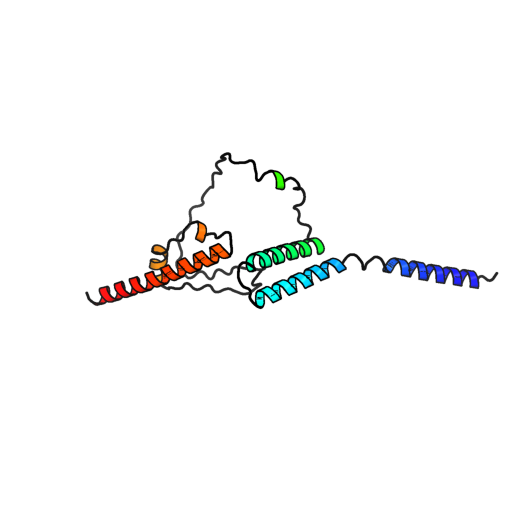38 175 PHE A CA 1
ATOM 1404 C C . PHE A 1 175 ? -15.658 -0.643 21.702 1.00 97.38 175 PHE A C 1
ATOM 1406 O O . PHE A 1 175 ? -16.737 -0.461 22.264 1.00 97.38 175 PHE A O 1
ATOM 1413 N N . SER A 1 176 ? -15.355 -1.817 21.130 1.00 96.38 176 SER A N 1
ATOM 1414 C CA . SER A 1 176 ? -16.290 -2.948 21.182 1.00 96.38 176 SER A CA 1
ATOM 1415 C C . SER A 1 176 ? -16.580 -3.401 22.609 1.00 96.38 176 SER A C 1
ATOM 1417 O O . SER A 1 176 ? -17.754 -3.579 22.927 1.00 96.38 176 SER A O 1
ATOM 1419 N N . ALA A 1 177 ? -15.555 -3.496 23.460 1.00 95.81 177 ALA A N 1
ATOM 1420 C CA . ALA A 1 177 ? -15.725 -3.880 24.858 1.00 95.81 177 ALA A CA 1
ATOM 1421 C C . ALA A 1 177 ? -16.561 -2.846 25.634 1.00 95.81 177 ALA A C 1
ATOM 1423 O O . ALA A 1 177 ? -17.500 -3.207 26.341 1.00 95.81 177 ALA A O 1
ATOM 1424 N N . LEU A 1 178 ? -16.275 -1.551 25.449 1.00 95.75 178 LEU A N 1
ATOM 1425 C CA . LEU A 1 178 ? -17.037 -0.465 26.079 1.00 95.75 178 LEU A CA 1
ATOM 1426 C C . LEU A 1 178 ? -18.510 -0.461 25.650 1.00 95.75 178 LEU A C 1
ATOM 1428 O O . LEU A 1 178 ? -19.403 -0.275 26.474 1.00 95.75 178 LEU A O 1
ATOM 1432 N N . TRP A 1 179 ? -18.767 -0.687 24.362 1.00 95.38 179 TRP A N 1
ATOM 1433 C CA . TRP A 1 179 ? -20.120 -0.739 23.817 1.00 95.38 179 TRP A CA 1
ATOM 1434 C C . TRP A 1 179 ? -20.937 -1.898 24.404 1.00 95.38 179 TRP A C 1
ATOM 1436 O O . TRP A 1 179 ? -22.111 -1.734 24.726 1.00 95.38 179 TRP A O 1
ATOM 1446 N N . GLU A 1 180 ? -20.321 -3.070 24.562 1.00 93.62 180 GLU A N 1
ATOM 1447 C CA . GLU A 1 180 ? -20.968 -4.252 25.143 1.00 93.62 180 GLU A CA 1
ATOM 1448 C C . GLU A 1 180 ? -21.293 -4.058 26.626 1.00 93.62 180 GLU A C 1
ATOM 1450 O O . GLU A 1 180 ? -22.396 -4.392 27.059 1.00 93.62 180 GLU A O 1
ATOM 1455 N N . GLN A 1 181 ? -20.390 -3.438 27.389 1.00 93.06 181 GLN A N 1
ATOM 1456 C CA . GLN A 1 181 ? -20.645 -3.089 28.789 1.00 93.06 181 GLN A CA 1
ATOM 1457 C C . GLN A 1 181 ? -21.811 -2.102 28.933 1.00 93.06 181 GLN A C 1
ATOM 1459 O O . GLN A 1 181 ? -22.677 -2.286 29.788 1.00 93.06 181 GLN A O 1
ATOM 1464 N N . GLN A 1 182 ? -21.876 -1.075 28.079 1.00 91.31 182 GLN A N 1
ATOM 1465 C CA . GLN A 1 182 ? -22.992 -0.123 28.080 1.00 91.31 182 GLN A CA 1
ATOM 1466 C C . GLN A 1 182 ? -24.325 -0.802 27.760 1.00 91.31 182 GLN A C 1
ATOM 1468 O O . GLN A 1 182 ? -25.321 -0.528 28.428 1.00 91.31 182 GLN A O 1
ATOM 1473 N N . ALA A 1 183 ? -24.337 -1.723 26.793 1.00 88.88 183 ALA A N 1
ATOM 1474 C CA . ALA A 1 183 ? -25.531 -2.489 26.454 1.00 88.88 183 ALA A CA 1
ATOM 1475 C C . ALA A 1 183 ? -26.008 -3.366 27.627 1.00 88.88 183 ALA A C 1
ATOM 1477 O O . ALA A 1 183 ? -27.195 -3.375 27.935 1.00 88.88 183 ALA A O 1
ATOM 1478 N N . GLN A 1 184 ? -25.095 -4.046 28.330 1.00 88.56 184 GLN A N 1
ATOM 1479 C CA . GLN A 1 184 ? -25.438 -4.870 29.497 1.00 88.56 184 GLN A CA 1
ATOM 1480 C C . GLN A 1 184 ? -25.983 -4.039 30.666 1.00 88.56 184 GLN A C 1
ATOM 1482 O O . GLN A 1 184 ? -26.944 -4.441 31.323 1.00 88.56 184 GLN A O 1
ATOM 1487 N N . ASN A 1 185 ? -25.401 -2.867 30.919 1.00 87.38 185 ASN A N 1
ATOM 1488 C CA . ASN A 1 185 ? -25.864 -1.976 31.982 1.00 87.38 185 ASN A CA 1
ATOM 1489 C C . ASN A 1 185 ? -27.241 -1.374 31.668 1.00 87.38 185 ASN A C 1
ATOM 1491 O O . ASN A 1 185 ? -28.050 -1.212 32.574 1.00 87.38 185 ASN A O 1
ATOM 1495 N N . ALA A 1 186 ? -27.535 -1.109 30.392 1.00 82.06 186 ALA A N 1
ATOM 1496 C CA . ALA A 1 186 ? -28.848 -0.637 29.957 1.00 82.06 186 ALA A CA 1
ATOM 1497 C C . ALA A 1 186 ? -29.955 -1.697 30.094 1.00 82.06 186 ALA A C 1
ATOM 1499 O O . ALA A 1 186 ? -31.113 -1.332 30.210 1.00 82.06 186 ALA A O 1
ATOM 1500 N N . THR A 1 187 ? -29.616 -2.993 30.093 1.00 76.94 187 THR A N 1
ATOM 1501 C CA . THR A 1 187 ? -30.595 -4.083 30.290 1.00 76.94 187 THR A CA 1
ATOM 1502 C C . THR A 1 187 ? -30.867 -4.434 31.753 1.00 76.94 187 THR A C 1
ATOM 1504 O O . THR A 1 187 ? -31.779 -5.207 32.030 1.00 76.94 187 THR A O 1
ATOM 1507 N N . LYS A 1 188 ? -30.050 -3.928 32.686 1.00 70.38 188 LYS A N 1
ATOM 1508 C CA . LYS A 1 188 ? -30.181 -4.197 34.130 1.00 70.38 188 LYS A CA 1
ATOM 1509 C C . LYS A 1 188 ? -30.970 -3.122 34.887 1.00 70.38 188 LYS A C 1
ATOM 1511 O O . LYS A 1 188 ? -31.280 -3.348 36.053 1.00 70.38 188 LYS A O 1
ATOM 1516 N N . ASN A 1 189 ? -31.261 -1.997 34.239 1.00 52.31 189 ASN A N 1
ATOM 1517 C CA . ASN A 1 189 ? -32.106 -0.914 34.748 1.00 52.31 189 ASN A CA 1
ATOM 1518 C C . ASN A 1 189 ? -33.456 -0.941 34.037 1.00 52.31 189 ASN A C 1
ATOM 1520 O O . ASN A 1 189 ? -34.448 -0.545 34.682 1.00 52.31 189 ASN A O 1
#

Secondary structure (DSSP, 8-state):
--HHHHHHHHHHHHHHHHHHHHTTSSSSSHHHHHHHHHHHHHHHHHHH---TTHHHHHHHHHHHHHHHHHHHTT---S--S-GGGGSSTTS--S-------PPPPPPP--S--------TTTTTT-------SS-HHHHHHHHHH----HHHHS-SSHHHHHHHHHHHHHHHHHHHHHHHHHHHHHH--

Radius of gyration: 30.97 Å; chains: 1; bounding box: 64×48×108 Å

Sequence (189 aa):
MTIWNQVVVYVFSLIVCLSALVSNHALANSNCKSHFQALAEIRAEMRAGYREPRGEYLRNKERNLKEKIRLCLGYQSRTDNNEHFKQSIQRSVSDEKIKIRTKPSGKPRSSAAITKTKNADQLGNQSLVIRGKFTGEKQVAWLKYYQPEKACRRPKTTSMFAKCLAIRDQQAEQFSALWEQQAQNATKN